Protein AF-A0A176RZE7-F1 (afdb_monomer_lite)

Sequence (185 aa):
MQLKTLFLSLSLALLGTPSFATSCLDDQVNQAIQSKDLDKLESLLATMADCPKDFLDQIAQTLAAQADSLTQQGELAQAKKWLQYTPTKIWATLVAKGNIAAHQKKWQRANKFYNKALDLIADSQATPQAPSQAKIQEIFQLASEAQILAGHLVASISRSGEARGVMRDNIRGFEPKKRLLPVQF

Structure (mmCIF, N/CA/C/O backbone):
data_AF-A0A176RZE7-F1
#
_entry.id   AF-A0A176RZE7-F1
#
loop_
_atom_site.group_PDB
_atom_site.id
_atom_site.type_symbol
_atom_site.label_atom_id
_atom_site.label_alt_id
_atom_site.label_comp_id
_atom_site.label_asym_id
_atom_site.label_entity_id
_atom_site.label_seq_id
_atom_site.pdbx_PDB_ins_code
_atom_site.Cartn_x
_atom_site.Cartn_y
_atom_site.Cartn_z
_atom_site.occupancy
_atom_site.B_iso_or_equiv
_atom_site.auth_seq_id
_atom_site.auth_comp_id
_atom_site.auth_asym_id
_atom_site.auth_atom_id
_atom_site.pdbx_PDB_model_num
ATOM 1 N N . MET A 1 1 ? 73.274 -19.107 19.598 1.00 44.16 1 MET A N 1
ATOM 2 C CA . MET A 1 1 ? 72.239 -19.458 18.601 1.00 44.16 1 MET A CA 1
ATOM 3 C C . MET A 1 1 ? 71.276 -18.290 18.505 1.00 44.16 1 MET A C 1
ATOM 5 O O . MET A 1 1 ? 70.662 -17.945 19.503 1.00 44.16 1 MET A O 1
ATOM 9 N N . GLN A 1 2 ? 71.271 -17.606 17.362 1.00 44.31 2 GLN A N 1
ATOM 10 C CA . GLN A 1 2 ? 70.401 -16.465 17.086 1.00 44.31 2 GLN A CA 1
ATOM 11 C C . GLN A 1 2 ? 69.026 -16.939 16.617 1.00 44.31 2 GLN A C 1
ATOM 13 O O . GLN A 1 2 ? 68.965 -17.921 15.887 1.00 44.31 2 GLN A O 1
ATOM 18 N N . LEU A 1 3 ? 67.971 -16.182 16.924 1.00 43.75 3 LEU A N 1
ATOM 19 C CA . LEU A 1 3 ? 66.839 -16.018 16.011 1.00 43.75 3 LEU A CA 1
ATOM 20 C C . LEU A 1 3 ? 66.204 -14.636 16.255 1.00 43.75 3 LEU A C 1
ATOM 22 O O . LEU A 1 3 ? 65.531 -14.406 17.256 1.00 43.75 3 LEU A O 1
ATOM 26 N N . LYS A 1 4 ? 66.503 -13.693 15.356 1.00 47.19 4 LYS A N 1
ATOM 27 C CA . LYS A 1 4 ? 65.840 -12.389 15.226 1.00 47.19 4 LYS A CA 1
ATOM 28 C C . LYS A 1 4 ? 64.615 -12.587 14.337 1.00 47.19 4 LYS A C 1
ATOM 30 O O . LYS A 1 4 ? 64.777 -12.888 13.157 1.00 47.19 4 LYS A O 1
ATOM 35 N N . THR A 1 5 ? 63.418 -12.394 14.874 1.00 60.00 5 THR A N 1
ATOM 36 C CA . THR A 1 5 ? 62.174 -12.422 14.093 1.00 60.00 5 THR A CA 1
ATOM 37 C C . THR A 1 5 ? 61.815 -10.995 13.684 1.00 60.00 5 THR A C 1
ATOM 39 O O . THR A 1 5 ? 61.484 -10.161 14.523 1.00 60.00 5 THR A O 1
ATOM 42 N N . LEU A 1 6 ? 61.948 -10.705 12.388 1.00 50.59 6 LEU A N 1
ATOM 43 C CA . LEU A 1 6 ? 61.536 -9.458 11.744 1.00 50.59 6 LEU A CA 1
ATOM 44 C C . LEU A 1 6 ? 60.002 -9.451 11.607 1.00 50.59 6 LEU A C 1
ATOM 46 O O . LEU A 1 6 ? 59.452 -10.324 10.940 1.00 50.59 6 LEU A O 1
ATOM 50 N N . PHE A 1 7 ? 59.316 -8.468 12.192 1.00 49.44 7 PHE A N 1
ATOM 51 C CA . PHE A 1 7 ? 57.915 -8.175 11.874 1.00 49.44 7 PHE A CA 1
ATOM 52 C C . PHE A 1 7 ? 57.873 -7.118 10.766 1.00 49.44 7 PHE A C 1
ATOM 54 O O . PHE A 1 7 ? 58.221 -5.960 10.983 1.00 49.44 7 PHE A O 1
ATOM 61 N N . LEU A 1 8 ? 57.475 -7.542 9.565 1.00 45.81 8 LEU A N 1
ATOM 62 C CA . LEU A 1 8 ? 57.228 -6.687 8.408 1.00 45.81 8 LEU A CA 1
ATOM 63 C C . LEU A 1 8 ? 55.731 -6.333 8.408 1.00 45.81 8 LEU A C 1
ATOM 65 O O . LEU A 1 8 ? 54.897 -7.147 8.018 1.00 45.81 8 LEU A O 1
ATOM 69 N N . SER A 1 9 ? 55.363 -5.152 8.906 1.00 48.97 9 SER A N 1
ATOM 70 C CA . SER A 1 9 ? 53.983 -4.661 8.837 1.00 48.97 9 SER A CA 1
ATOM 71 C C . SER A 1 9 ? 53.717 -4.071 7.451 1.00 48.97 9 SER A C 1
ATOM 73 O O . SER A 1 9 ? 54.225 -3.004 7.107 1.00 48.97 9 SER A O 1
ATOM 75 N N . LEU A 1 10 ? 52.944 -4.809 6.657 1.00 51.44 10 LEU A N 1
ATOM 76 C CA . LEU A 1 10 ? 52.493 -4.475 5.312 1.00 51.44 10 LEU A CA 1
ATOM 77 C C . LEU A 1 10 ? 51.431 -3.362 5.372 1.00 51.44 10 LEU A C 1
ATOM 79 O O . LEU A 1 10 ? 50.333 -3.568 5.885 1.00 51.44 10 LEU A O 1
ATOM 83 N N . SER A 1 11 ? 51.763 -2.182 4.849 1.00 44.91 11 SER A N 1
ATOM 84 C CA . SER A 1 11 ? 50.841 -1.055 4.696 1.00 44.91 11 SER A CA 1
ATOM 85 C C . SER A 1 11 ? 49.757 -1.391 3.668 1.00 44.91 11 SER A C 1
ATOM 87 O O . SER A 1 11 ? 50.022 -1.427 2.466 1.00 44.91 11 SER A O 1
ATOM 89 N N . LEU A 1 12 ? 48.534 -1.643 4.135 1.00 54.53 12 LEU A N 1
ATOM 90 C CA . LEU A 1 12 ? 47.370 -1.867 3.283 1.00 54.53 12 LEU A CA 1
ATOM 91 C C . LEU A 1 12 ? 46.836 -0.510 2.799 1.00 54.53 12 LEU A C 1
ATOM 93 O O . LEU A 1 12 ? 46.249 0.254 3.565 1.00 54.53 12 LEU A O 1
ATOM 97 N N . ALA A 1 13 ? 47.078 -0.194 1.528 1.00 48.31 13 ALA A N 1
ATOM 98 C CA . ALA A 1 13 ? 46.509 0.970 0.865 1.00 48.31 13 ALA A CA 1
ATOM 99 C C . ALA A 1 13 ? 44.986 0.793 0.730 1.00 48.31 13 ALA A C 1
ATOM 101 O O . ALA A 1 13 ? 44.513 -0.032 -0.051 1.00 48.31 13 ALA A O 1
ATOM 102 N N . LEU A 1 14 ? 44.221 1.571 1.500 1.00 49.19 14 LEU A N 1
ATOM 103 C CA . LEU A 1 14 ? 42.785 1.742 1.298 1.00 49.19 14 LEU A CA 1
ATOM 104 C C . LEU A 1 14 ? 42.556 2.482 -0.026 1.00 49.19 14 LEU A C 1
ATOM 106 O O . LEU A 1 14 ? 42.702 3.700 -0.112 1.00 49.19 14 LEU A O 1
ATOM 110 N N . LEU A 1 15 ? 42.184 1.732 -1.061 1.00 49.06 15 LEU A N 1
ATOM 111 C CA . LEU A 1 15 ? 41.537 2.274 -2.249 1.00 49.06 15 LEU A CA 1
ATOM 112 C C . LEU A 1 15 ? 40.142 2.757 -1.835 1.00 49.06 15 LEU A C 1
ATOM 114 O O . LEU A 1 15 ? 39.214 1.963 -1.690 1.00 49.06 15 LEU A O 1
ATOM 118 N N . GLY A 1 16 ? 40.012 4.063 -1.603 1.00 44.47 16 GLY A N 1
ATOM 119 C CA . GLY A 1 16 ? 38.721 4.718 -1.445 1.00 44.47 16 GLY A CA 1
ATOM 120 C C . GLY A 1 16 ? 37.935 4.613 -2.748 1.00 44.47 16 GLY A C 1
ATOM 121 O O . GLY A 1 16 ? 38.278 5.252 -3.741 1.00 44.47 16 GLY A O 1
ATOM 122 N N . THR A 1 17 ? 36.887 3.795 -2.757 1.00 54.28 17 THR A N 1
ATOM 123 C CA . THR A 1 17 ? 35.881 3.819 -3.818 1.00 54.28 17 THR A CA 1
ATOM 124 C C . THR A 1 17 ? 35.102 5.132 -3.717 1.00 54.28 17 THR A C 1
ATOM 126 O O . THR A 1 17 ? 34.615 5.451 -2.629 1.00 54.28 17 THR A O 1
ATOM 129 N N . PRO A 1 18 ? 34.956 5.906 -4.802 1.00 42.03 18 PRO A N 1
ATOM 130 C CA . PRO A 1 18 ? 34.159 7.121 -4.770 1.00 42.03 18 PRO A CA 1
ATOM 131 C C . PRO A 1 18 ? 32.675 6.754 -4.636 1.00 42.03 18 PRO A C 1
ATOM 133 O O . PRO A 1 18 ? 32.062 6.226 -5.564 1.00 42.03 18 PRO A O 1
ATOM 136 N N . SER A 1 19 ? 32.095 7.024 -3.465 1.00 46.00 19 SER A N 1
ATOM 137 C CA . SER A 1 19 ? 30.649 6.976 -3.243 1.00 46.00 19 SER A CA 1
ATOM 138 C C . SER A 1 19 ? 29.980 8.128 -3.993 1.00 46.00 19 SER A C 1
ATOM 140 O O . SER A 1 19 ? 29.844 9.231 -3.470 1.00 46.00 19 SER A O 1
ATOM 142 N N . PHE A 1 20 ? 29.559 7.884 -5.231 1.00 44.94 20 PHE A N 1
ATOM 143 C CA . PHE A 1 20 ? 28.666 8.785 -5.957 1.00 44.94 20 PHE A CA 1
ATOM 144 C C . PHE A 1 20 ? 27.213 8.503 -5.555 1.00 44.94 20 PHE A C 1
ATOM 146 O O . PHE A 1 20 ? 26.515 7.757 -6.233 1.00 44.94 20 PHE A O 1
ATOM 153 N N . ALA A 1 21 ? 26.762 9.081 -4.440 1.00 46.53 21 ALA A N 1
ATOM 154 C CA . ALA A 1 21 ? 25.339 9.196 -4.103 1.00 46.53 21 ALA A CA 1
ATOM 155 C C . ALA A 1 21 ? 25.128 10.289 -3.039 1.00 46.53 21 ALA A C 1
ATOM 157 O O . ALA A 1 21 ? 24.795 9.999 -1.897 1.00 46.53 21 ALA A O 1
ATOM 158 N N . THR A 1 22 ? 25.368 11.558 -3.378 1.00 52.34 22 THR A N 1
ATOM 159 C CA . THR A 1 22 ? 25.214 12.686 -2.431 1.00 52.34 22 THR A CA 1
ATOM 160 C C . THR A 1 22 ? 24.262 13.790 -2.903 1.00 52.34 22 THR A C 1
ATOM 162 O O . THR A 1 22 ? 24.269 14.874 -2.331 1.00 52.34 22 THR A O 1
ATOM 165 N N . SER A 1 23 ? 23.395 13.550 -3.895 1.00 65.69 23 SER A N 1
ATOM 166 C CA . SER A 1 23 ? 22.476 14.591 -4.401 1.00 65.69 23 SER A CA 1
ATOM 167 C C . SER A 1 23 ? 20.999 14.435 -4.018 1.00 65.69 23 SER A C 1
ATOM 169 O O . SER A 1 23 ? 20.249 15.386 -4.199 1.00 65.69 23 SER A O 1
ATOM 171 N N . CYS A 1 24 ? 20.560 13.301 -3.461 1.00 77.88 24 CYS A N 1
ATOM 172 C CA . CYS A 1 24 ? 19.130 13.049 -3.208 1.00 77.88 24 CYS A CA 1
ATOM 173 C C . CYS A 1 24 ? 18.665 13.252 -1.761 1.00 77.88 24 CYS A C 1
ATOM 175 O O . CYS A 1 24 ? 17.588 12.791 -1.395 1.00 77.88 24 CYS A O 1
ATOM 177 N N . LEU A 1 25 ? 19.452 13.978 -0.957 1.00 83.88 25 LEU A N 1
ATOM 178 C CA . LEU A 1 25 ? 19.068 14.448 0.382 1.00 83.88 25 LEU A CA 1
ATOM 179 C C . LEU A 1 25 ? 18.536 13.339 1.314 1.00 83.88 25 LEU A C 1
ATOM 181 O O . LEU A 1 25 ? 17.704 13.620 2.174 1.00 83.88 25 LEU A O 1
ATOM 185 N N . ASP A 1 26 ? 19.015 12.100 1.155 1.00 83.25 26 ASP A N 1
ATOM 186 C CA . ASP A 1 26 ? 18.475 10.911 1.834 1.00 83.25 26 ASP A CA 1
ATOM 187 C C . ASP A 1 26 ? 18.397 11.090 3.353 1.00 83.25 26 ASP A C 1
ATOM 189 O O . ASP A 1 26 ? 17.329 10.951 3.949 1.00 83.25 26 ASP A O 1
ATOM 193 N N . ASP A 1 27 ? 19.479 11.568 3.969 1.00 87.44 27 ASP A N 1
ATOM 194 C CA . ASP A 1 27 ? 19.512 11.866 5.403 1.00 87.44 27 ASP A CA 1
ATOM 195 C C . ASP A 1 27 ? 18.445 12.887 5.826 1.00 87.44 27 ASP A C 1
ATOM 197 O O . ASP A 1 27 ? 17.818 12.737 6.874 1.00 87.44 27 ASP A O 1
ATOM 201 N N . GLN A 1 28 ? 18.194 13.920 5.015 1.00 90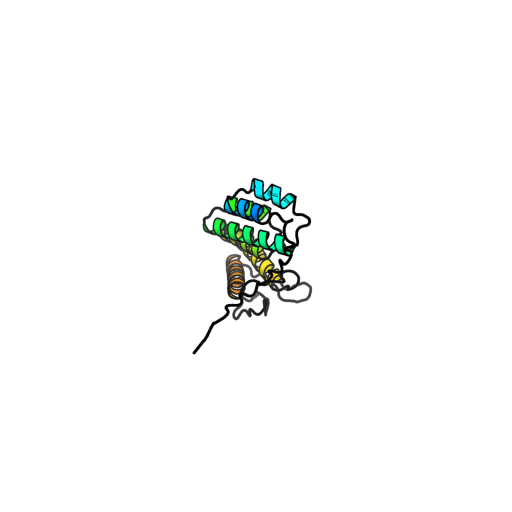.88 28 GLN A N 1
ATOM 202 C CA . GLN A 1 28 ? 17.218 14.964 5.344 1.00 90.88 28 GLN A CA 1
ATOM 203 C C . GLN A 1 28 ? 15.782 14.467 5.188 1.00 90.88 28 GLN A C 1
ATOM 205 O O . GLN A 1 28 ? 14.927 14.810 6.008 1.00 90.88 28 GLN A O 1
ATOM 210 N N . VAL A 1 29 ? 15.523 13.655 4.160 1.00 90.62 29 VAL A N 1
ATOM 211 C CA . VAL A 1 29 ? 14.225 13.010 3.944 1.00 90.62 29 VAL A CA 1
ATOM 212 C C . VAL A 1 29 ? 13.939 12.039 5.083 1.00 90.62 29 VAL A C 1
ATOM 214 O O . VAL A 1 29 ? 12.885 12.129 5.713 1.00 90.62 29 VAL A O 1
ATOM 217 N N . ASN A 1 30 ? 14.895 11.170 5.415 1.00 89.25 30 ASN A N 1
ATOM 218 C CA . ASN A 1 30 ? 14.762 10.221 6.516 1.00 89.25 30 ASN A CA 1
ATOM 219 C C . ASN A 1 30 ? 14.577 10.934 7.855 1.00 89.25 30 ASN A C 1
ATOM 221 O O . ASN A 1 30 ? 13.714 10.540 8.640 1.00 89.25 30 ASN A O 1
ATOM 225 N N . GLN A 1 31 ? 15.309 12.023 8.098 1.00 93.44 31 GLN A N 1
ATOM 226 C CA . GLN A 1 31 ? 15.120 12.845 9.288 1.00 93.44 31 GLN A CA 1
ATOM 227 C C . GLN A 1 31 ? 13.708 13.442 9.344 1.00 93.44 31 GLN A C 1
ATOM 229 O O . GLN A 1 31 ? 13.065 13.345 10.386 1.00 93.44 31 GLN A O 1
ATOM 234 N N . ALA A 1 32 ? 13.209 14.023 8.247 1.00 92.62 32 ALA A N 1
ATOM 235 C CA . ALA A 1 32 ? 11.866 14.605 8.193 1.00 92.62 32 ALA A CA 1
ATOM 236 C C . ALA A 1 32 ? 10.771 13.548 8.424 1.00 92.62 32 ALA A C 1
ATOM 238 O O . ALA A 1 32 ? 9.804 13.795 9.145 1.00 92.62 32 ALA A O 1
ATOM 239 N N . ILE A 1 33 ? 10.951 12.342 7.875 1.00 90.69 33 ILE A N 1
ATOM 240 C CA . ILE A 1 33 ? 10.067 11.196 8.123 1.00 90.69 33 ILE A CA 1
ATOM 241 C C . ILE A 1 33 ? 10.087 10.816 9.610 1.00 90.69 33 ILE A C 1
ATOM 243 O O . ILE A 1 33 ? 9.031 10.710 10.233 1.00 90.69 33 ILE A O 1
ATOM 247 N N . GLN A 1 34 ? 11.271 10.648 10.204 1.00 90.94 34 GLN A N 1
ATOM 248 C CA . GLN A 1 34 ? 11.417 10.257 11.610 1.00 90.94 34 GLN A CA 1
ATOM 249 C C . GLN A 1 34 ? 10.849 11.307 12.572 1.00 90.94 34 GLN A C 1
ATOM 251 O O . GLN 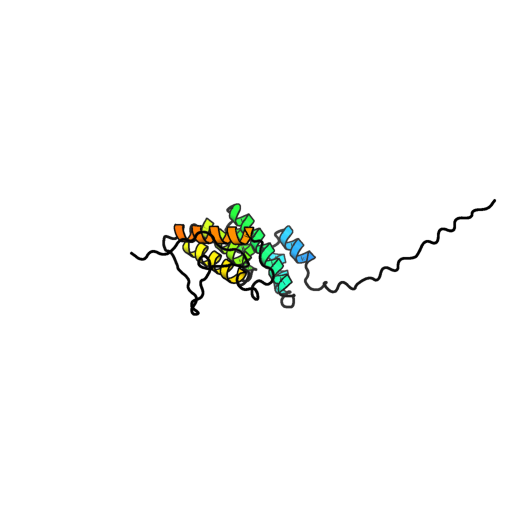A 1 34 ? 10.191 10.952 13.550 1.00 90.94 34 GLN A O 1
ATOM 256 N N . SER A 1 35 ? 11.050 12.595 12.283 1.00 93.81 35 SER A N 1
ATOM 257 C CA . SER A 1 35 ? 10.505 13.697 13.080 1.00 93.81 35 SER A CA 1
ATOM 258 C C . SER A 1 35 ? 9.029 13.986 12.794 1.00 93.81 35 SER A C 1
ATOM 260 O O . SER A 1 35 ? 8.460 14.875 13.424 1.00 93.81 35 SER A O 1
ATOM 262 N N . LYS A 1 36 ? 8.401 13.254 11.859 1.00 91.88 36 LYS A N 1
ATOM 263 C CA . LYS A 1 36 ? 7.036 13.492 11.358 1.00 91.88 36 LYS A CA 1
ATOM 264 C C . LYS A 1 36 ? 6.822 14.924 10.837 1.00 91.88 36 LYS A C 1
ATOM 266 O O . LYS A 1 36 ? 5.698 15.427 10.845 1.00 91.88 36 LYS A O 1
ATOM 271 N N . ASP A 1 37 ? 7.889 15.570 10.374 1.00 93.56 37 ASP A N 1
ATOM 272 C CA . ASP A 1 37 ? 7.865 16.927 9.831 1.00 93.56 37 ASP A CA 1
ATOM 273 C C . ASP A 1 37 ? 7.437 16.881 8.359 1.00 93.56 37 ASP A C 1
ATOM 275 O O . ASP A 1 37 ? 8.249 16.853 7.431 1.00 93.56 37 ASP A O 1
ATOM 279 N N . LEU A 1 38 ? 6.122 16.787 8.159 1.00 89.88 38 LEU A N 1
ATOM 280 C CA . LEU A 1 38 ? 5.523 16.635 6.834 1.00 89.88 38 LEU A CA 1
ATOM 281 C C . LEU A 1 38 ? 5.689 17.874 5.953 1.00 89.88 38 LEU A C 1
ATOM 283 O O . LEU A 1 38 ? 5.732 17.735 4.735 1.00 89.88 38 LEU A O 1
ATOM 287 N N . ASP A 1 39 ? 5.814 19.055 6.551 1.00 91.62 39 ASP A N 1
ATOM 288 C CA . ASP A 1 39 ? 5.940 20.305 5.804 1.00 91.62 39 ASP A CA 1
ATOM 289 C C . ASP A 1 39 ? 7.380 20.447 5.266 1.00 91.62 39 ASP A C 1
ATOM 291 O O . ASP A 1 39 ? 7.599 20.812 4.103 1.00 91.62 39 ASP A O 1
ATOM 295 N N . LYS A 1 40 ? 8.382 20.037 6.063 1.00 92.62 40 LYS A N 1
ATOM 296 C CA . LYS A 1 40 ? 9.760 19.867 5.583 1.00 92.62 40 LYS A CA 1
ATOM 297 C C . LYS A 1 40 ? 9.856 18.764 4.533 1.00 92.62 40 LYS A C 1
ATOM 299 O O . LYS A 1 40 ? 10.520 18.958 3.518 1.00 92.62 40 LYS A O 1
ATOM 304 N N . LEU A 1 41 ? 9.192 17.626 4.747 1.00 91.12 41 LEU A N 1
ATOM 305 C CA . LEU A 1 41 ? 9.178 16.525 3.782 1.00 91.12 41 LEU A CA 1
ATOM 306 C C . LEU A 1 41 ? 8.606 16.964 2.427 1.00 91.12 41 LEU A C 1
ATOM 308 O O . LEU A 1 41 ? 9.203 16.665 1.397 1.00 91.12 41 LEU A O 1
ATOM 312 N N . GLU A 1 42 ? 7.490 17.691 2.414 1.00 90.00 42 GLU A N 1
ATOM 313 C CA . GLU A 1 42 ? 6.892 18.236 1.190 1.00 90.00 42 GLU A CA 1
ATOM 314 C C . GLU A 1 42 ? 7.870 19.142 0.435 1.00 90.00 42 GLU A C 1
ATOM 316 O O . GLU A 1 42 ? 8.083 18.969 -0.767 1.00 90.00 42 GLU A O 1
ATOM 321 N N . SER A 1 43 ? 8.518 20.054 1.163 1.00 91.06 43 SER A N 1
ATOM 322 C CA . SER A 1 43 ? 9.516 20.968 0.602 1.00 91.06 43 SER A CA 1
ATOM 323 C C . SER A 1 43 ? 10.705 20.215 0.002 1.00 91.06 43 SER A C 1
ATOM 325 O O . SER A 1 43 ? 11.168 20.561 -1.083 1.00 91.06 43 SER A O 1
ATOM 327 N N . LEU A 1 44 ? 11.176 19.159 0.674 1.00 91.19 44 LEU A N 1
ATOM 328 C CA . LEU A 1 44 ? 12.260 18.314 0.175 1.00 91.19 44 LEU A CA 1
ATOM 329 C C . LEU A 1 44 ? 11.837 17.584 -1.103 1.00 91.19 44 LEU A C 1
ATOM 331 O O . LEU A 1 44 ? 12.495 17.732 -2.130 1.00 91.19 44 LEU A O 1
ATOM 335 N N . LEU A 1 45 ? 10.704 16.875 -1.081 1.00 88.62 45 LEU A N 1
ATOM 336 C CA . LEU A 1 45 ? 10.217 16.094 -2.224 1.00 88.62 45 LEU A CA 1
ATOM 337 C C . LEU A 1 45 ? 10.002 16.945 -3.483 1.00 88.62 45 LEU A C 1
ATOM 339 O O . LEU A 1 45 ? 10.257 16.467 -4.588 1.00 88.62 45 LEU A O 1
ATOM 343 N N . ALA A 1 46 ? 9.598 18.209 -3.337 1.00 88.06 46 ALA A N 1
ATOM 344 C CA . ALA A 1 46 ? 9.439 19.134 -4.459 1.00 88.06 46 ALA A CA 1
ATOM 345 C C . ALA A 1 46 ? 10.755 19.443 -5.202 1.00 88.06 46 ALA A C 1
ATOM 347 O O . ALA A 1 46 ? 10.727 19.775 -6.385 1.00 88.06 46 ALA A O 1
ATOM 348 N N . THR A 1 47 ? 11.905 19.312 -4.536 1.00 88.44 47 THR A N 1
ATOM 349 C CA . THR A 1 47 ? 13.232 19.570 -5.130 1.00 88.44 47 THR A CA 1
ATOM 350 C C . THR A 1 47 ? 13.869 18.328 -5.760 1.00 88.44 47 THR A C 1
ATOM 352 O O . THR A 1 47 ? 14.916 18.419 -6.392 1.00 88.44 47 THR A O 1
ATOM 355 N N . MET A 1 48 ? 13.229 17.163 -5.630 1.00 85.75 48 MET A N 1
ATOM 356 C CA . MET A 1 48 ? 13.808 15.855 -5.956 1.00 85.75 48 MET A CA 1
ATOM 357 C C . MET A 1 48 ? 13.366 15.308 -7.321 1.00 85.75 48 MET A C 1
ATOM 359 O O . MET A 1 48 ? 13.346 14.094 -7.527 1.00 85.75 48 MET A O 1
ATOM 363 N N . ALA A 1 49 ? 13.006 16.184 -8.264 1.00 81.31 49 ALA A N 1
ATOM 364 C CA . ALA A 1 49 ? 12.514 15.782 -9.586 1.00 81.31 49 ALA A CA 1
ATOM 365 C C . ALA A 1 49 ? 13.520 14.918 -10.373 1.00 81.31 49 ALA A C 1
ATOM 367 O O . ALA A 1 49 ? 13.107 14.003 -11.083 1.00 81.31 49 ALA A O 1
ATOM 368 N N . ASP A 1 50 ? 14.820 15.169 -10.192 1.00 85.62 50 ASP A N 1
ATOM 369 C CA . ASP A 1 50 ? 15.905 14.468 -10.891 1.00 85.62 50 ASP A CA 1
ATOM 370 C C . ASP A 1 50 ? 16.459 13.265 -10.109 1.00 85.62 50 ASP A C 1
ATOM 372 O O . ASP A 1 50 ? 17.437 12.636 -10.523 1.00 85.62 50 ASP A O 1
ATOM 376 N N . CYS A 1 51 ? 15.858 12.926 -8.964 1.00 87.69 51 CYS A N 1
ATOM 377 C CA . CYS A 1 51 ? 16.306 11.779 -8.190 1.00 87.69 51 CYS A CA 1
ATOM 378 C C . CYS A 1 51 ? 15.989 10.457 -8.896 1.00 87.69 51 CYS A C 1
ATOM 380 O O . CYS A 1 51 ? 14.939 10.326 -9.534 1.00 87.69 51 CYS A O 1
ATOM 382 N N . PRO A 1 52 ? 16.862 9.438 -8.757 1.00 89.88 52 PRO A N 1
ATOM 383 C CA . PRO A 1 52 ? 16.613 8.126 -9.330 1.00 89.88 52 PRO A CA 1
ATOM 384 C C . PRO A 1 52 ? 15.243 7.594 -8.917 1.00 89.88 52 PRO A C 1
ATOM 386 O O . PRO A 1 52 ? 14.864 7.647 -7.745 1.00 89.88 52 PRO A O 1
ATOM 389 N N . LYS A 1 53 ? 14.506 7.036 -9.879 1.00 86.56 53 LYS A N 1
ATOM 390 C CA . LYS A 1 53 ? 13.153 6.522 -9.645 1.00 86.56 53 LYS A CA 1
ATOM 391 C C . LYS A 1 53 ? 13.108 5.520 -8.485 1.00 86.56 53 LYS A C 1
ATOM 393 O O . LYS A 1 53 ? 12.214 5.608 -7.653 1.00 86.56 53 LYS A O 1
ATOM 398 N N . ASP A 1 54 ? 14.079 4.613 -8.403 1.00 87.38 54 ASP A N 1
ATOM 399 C CA . ASP A 1 54 ? 14.127 3.591 -7.349 1.00 87.38 54 ASP A CA 1
ATOM 400 C C . ASP A 1 54 ? 14.235 4.203 -5.946 1.00 87.38 54 ASP A C 1
ATOM 402 O O . ASP A 1 54 ? 13.662 3.679 -4.994 1.00 87.38 54 ASP A O 1
ATOM 406 N N . PHE A 1 55 ? 14.903 5.352 -5.824 1.00 88.62 55 PHE A N 1
ATOM 407 C CA . PHE A 1 55 ? 14.982 6.093 -4.571 1.00 88.62 55 PHE A CA 1
ATOM 408 C C . PHE A 1 55 ? 13.630 6.722 -4.195 1.00 88.62 55 PHE A C 1
ATOM 410 O O . PHE A 1 55 ? 13.154 6.572 -3.070 1.00 88.62 55 PHE A O 1
ATOM 417 N N . LEU A 1 56 ? 12.948 7.353 -5.157 1.00 88.88 56 LEU A N 1
ATOM 418 C CA . LEU A 1 56 ? 11.600 7.899 -4.950 1.00 88.88 56 LEU A CA 1
ATOM 419 C C . LEU A 1 56 ? 10.576 6.801 -4.615 1.00 88.88 56 LEU A C 1
ATOM 421 O O . LEU A 1 56 ? 9.691 7.000 -3.779 1.00 88.88 56 LEU A O 1
ATOM 425 N N . ASP A 1 57 ? 10.710 5.626 -5.230 1.00 89.62 57 ASP A N 1
ATOM 426 C CA . ASP A 1 57 ? 9.894 4.451 -4.931 1.00 89.62 57 ASP A CA 1
ATOM 427 C C . ASP A 1 57 ? 10.123 3.958 -3.491 1.00 89.62 57 ASP A C 1
ATOM 429 O O . ASP A 1 57 ? 9.153 3.610 -2.812 1.00 89.62 57 ASP A O 1
ATOM 433 N N . GLN A 1 58 ? 11.371 3.944 -3.004 1.00 89.88 58 GLN A N 1
ATOM 434 C CA . GLN A 1 58 ? 11.696 3.585 -1.617 1.00 89.88 58 GLN A CA 1
ATOM 435 C C . GLN A 1 58 ? 11.067 4.562 -0.624 1.00 89.88 58 GLN A C 1
ATOM 437 O O . GLN A 1 58 ? 10.401 4.128 0.317 1.00 89.88 58 GLN A O 1
ATOM 442 N N . ILE A 1 59 ? 11.178 5.870 -0.872 1.00 91.81 59 ILE A N 1
ATOM 443 C CA . ILE A 1 59 ? 10.512 6.877 -0.039 1.00 91.81 59 ILE A CA 1
ATOM 444 C C . ILE A 1 59 ? 9.001 6.634 -0.029 1.00 91.81 59 ILE A C 1
ATOM 446 O O . ILE A 1 59 ? 8.394 6.563 1.038 1.00 91.81 59 ILE A O 1
ATOM 450 N N . ALA A 1 60 ? 8.382 6.427 -1.193 1.00 92.69 60 ALA A N 1
ATOM 451 C CA . ALA A 1 60 ? 6.947 6.167 -1.275 1.00 92.69 60 ALA A CA 1
ATOM 452 C C . ALA A 1 60 ? 6.518 4.915 -0.488 1.00 92.69 60 ALA A C 1
ATOM 454 O O . ALA A 1 60 ? 5.443 4.915 0.118 1.00 92.69 60 ALA A O 1
ATOM 455 N N . GLN A 1 61 ? 7.346 3.865 -0.464 1.00 93.06 61 GLN A N 1
ATOM 456 C CA . GLN A 1 61 ? 7.112 2.676 0.359 1.00 93.06 61 GLN A CA 1
ATOM 457 C C . GLN A 1 61 ? 7.215 2.986 1.859 1.00 93.06 61 GLN A C 1
ATOM 459 O O . GLN A 1 61 ? 6.334 2.574 2.614 1.00 93.06 61 GLN A O 1
ATOM 464 N N . THR A 1 62 ? 8.210 3.768 2.286 1.00 93.62 62 THR A N 1
ATOM 465 C CA . THR A 1 62 ? 8.355 4.218 3.682 1.00 93.62 62 THR A CA 1
ATOM 466 C C . THR A 1 62 ? 7.156 5.053 4.134 1.00 93.62 62 THR A C 1
ATOM 468 O O . THR A 1 62 ? 6.565 4.783 5.182 1.00 93.62 62 THR A O 1
ATOM 471 N N . LEU A 1 63 ? 6.717 6.018 3.318 1.00 95.38 63 LEU A N 1
ATOM 472 C CA . LEU A 1 63 ? 5.529 6.827 3.609 1.00 95.38 63 LEU A CA 1
ATOM 473 C C . LEU A 1 63 ? 4.256 5.970 3.671 1.00 95.38 63 LEU A C 1
ATOM 475 O O . LEU A 1 63 ? 3.388 6.206 4.512 1.00 95.38 63 LEU A O 1
ATOM 479 N N . ALA A 1 64 ? 4.143 4.953 2.810 1.00 96.38 64 ALA A N 1
ATOM 480 C CA . ALA A 1 64 ? 3.025 4.016 2.842 1.00 96.38 64 ALA A CA 1
ATOM 481 C C . ALA A 1 64 ? 3.016 3.155 4.114 1.00 96.38 64 ALA A C 1
ATOM 483 O O . ALA A 1 64 ? 1.948 2.963 4.693 1.00 96.38 64 ALA A O 1
ATOM 484 N N . ALA A 1 65 ? 4.178 2.688 4.580 1.00 94.69 65 ALA A N 1
ATOM 485 C CA . ALA A 1 65 ? 4.299 1.951 5.837 1.00 94.69 65 ALA A CA 1
ATOM 486 C C . ALA A 1 65 ? 3.904 2.818 7.045 1.00 94.69 65 ALA A C 1
ATOM 488 O O . ALA A 1 65 ? 3.159 2.371 7.919 1.00 94.69 65 ALA A O 1
ATOM 489 N N . GLN A 1 66 ? 4.322 4.087 7.062 1.00 95.94 66 GLN A N 1
ATOM 490 C CA . GLN A 1 66 ? 3.917 5.029 8.105 1.00 95.94 66 GLN A CA 1
ATOM 491 C C . GLN A 1 66 ? 2.403 5.280 8.089 1.00 95.94 66 GLN A C 1
ATOM 493 O O . GLN A 1 66 ? 1.756 5.276 9.139 1.00 95.94 66 GLN A O 1
ATOM 498 N N . ALA A 1 67 ? 1.818 5.459 6.902 1.00 97.06 67 ALA A N 1
ATOM 499 C CA . ALA A 1 67 ? 0.376 5.617 6.752 1.00 97.06 67 ALA A CA 1
ATOM 500 C C . ALA A 1 67 ? -0.401 4.372 7.201 1.00 97.06 67 ALA A C 1
ATOM 502 O O . ALA A 1 67 ? -1.492 4.498 7.761 1.00 97.06 67 ALA A O 1
ATOM 503 N N . ASP A 1 68 ? 0.146 3.179 6.976 1.00 96.12 68 ASP A N 1
ATOM 504 C CA . ASP A 1 68 ? -0.462 1.932 7.430 1.00 96.12 68 ASP A CA 1
ATOM 505 C C . ASP A 1 68 ? -0.464 1.829 8.961 1.00 96.12 68 ASP A C 1
ATOM 507 O O . ASP A 1 68 ? -1.510 1.593 9.564 1.00 96.12 68 ASP A O 1
ATOM 511 N N . SER A 1 69 ? 0.664 2.144 9.605 1.00 96.75 69 SER A N 1
ATOM 512 C CA . SER A 1 69 ? 0.762 2.220 11.069 1.00 96.75 69 SER A CA 1
ATOM 513 C C . SER A 1 69 ? -0.255 3.203 11.668 1.00 96.75 69 SER A C 1
ATOM 515 O O . SER A 1 69 ? -0.981 2.865 12.603 1.00 96.75 69 SER A O 1
ATOM 517 N N . LEU A 1 70 ? -0.393 4.395 11.076 1.00 97.19 70 LEU A N 1
ATOM 518 C CA . LEU A 1 70 ? -1.403 5.383 11.479 1.00 97.19 70 LEU A CA 1
ATOM 519 C C . LEU A 1 70 ? -2.835 4.878 11.255 1.00 97.19 70 LEU A C 1
ATOM 521 O O . LEU A 1 70 ? -3.731 5.167 12.043 1.00 97.19 70 LEU A O 1
ATOM 525 N N . THR A 1 71 ? -3.063 4.106 10.192 1.00 98.12 71 THR A N 1
ATOM 526 C CA . THR A 1 71 ? -4.371 3.503 9.913 1.00 98.12 71 THR A CA 1
ATOM 527 C C . THR A 1 71 ? -4.753 2.494 10.987 1.00 98.12 71 THR A C 1
ATOM 529 O O . THR A 1 71 ? -5.888 2.523 11.455 1.00 98.12 71 THR A O 1
ATOM 532 N N . GLN A 1 72 ? -3.814 1.650 11.419 1.00 96.19 72 GLN A N 1
ATOM 533 C CA . GLN A 1 72 ? -4.026 0.681 12.501 1.00 96.19 72 GLN A CA 1
ATOM 534 C C . GLN A 1 72 ? -4.314 1.361 13.849 1.00 96.19 72 GLN A C 1
ATOM 536 O O . GLN A 1 72 ? -5.062 0.828 14.662 1.00 96.19 72 GLN A O 1
ATOM 541 N N . GLN A 1 73 ? -3.775 2.563 14.061 1.00 97.38 73 GLN A N 1
ATOM 542 C CA . GLN A 1 73 ? -4.038 3.398 15.239 1.00 97.38 73 GLN A CA 1
ATOM 543 C C . GLN A 1 73 ? -5.364 4.180 15.146 1.00 97.38 73 GLN A C 1
ATOM 545 O O . GLN A 1 73 ? -5.728 4.897 16.074 1.00 97.38 73 GLN A O 1
ATOM 550 N N . GLY A 1 74 ? -6.097 4.080 14.031 1.00 96.56 74 GLY A N 1
ATOM 551 C CA . GLY A 1 74 ? -7.328 4.839 13.792 1.00 96.56 74 GLY A CA 1
ATOM 552 C C . GLY A 1 74 ? -7.104 6.301 13.380 1.00 96.56 74 GLY A C 1
ATOM 553 O O . GLY A 1 74 ? -8.070 7.036 13.159 1.00 96.56 74 GLY A O 1
ATOM 554 N N . GLU A 1 75 ? -5.856 6.734 13.185 1.00 97.56 75 GLU A N 1
ATOM 555 C CA . GLU A 1 75 ? -5.476 8.102 12.812 1.00 97.56 75 GLU A CA 1
ATOM 556 C C . GLU A 1 75 ? -5.629 8.357 11.300 1.00 97.56 75 GLU A C 1
ATOM 558 O O . GLU A 1 75 ? -4.719 8.800 10.593 1.00 97.56 75 GLU A O 1
ATOM 563 N N . LEU A 1 76 ? -6.825 8.091 10.768 1.00 97.44 76 LEU A N 1
ATOM 564 C CA . LEU A 1 76 ? -7.086 8.061 9.324 1.00 97.44 76 LEU A CA 1
ATOM 565 C C . LEU A 1 76 ? -6.813 9.391 8.606 1.00 97.44 76 LEU A C 1
ATOM 567 O O . LEU A 1 76 ? -6.529 9.395 7.407 1.00 97.44 76 LEU A O 1
ATOM 571 N N . ALA A 1 77 ? -6.951 10.526 9.296 1.00 96.44 77 ALA A N 1
ATOM 572 C CA . ALA A 1 77 ? -6.649 11.839 8.726 1.00 96.44 77 ALA A CA 1
ATOM 573 C C . ALA A 1 77 ? -5.141 12.012 8.499 1.00 96.44 77 ALA A C 1
ATOM 575 O O . ALA A 1 77 ? -4.728 12.410 7.409 1.00 96.44 77 ALA A O 1
ATOM 576 N N . GLN A 1 78 ? -4.328 11.631 9.487 1.00 95.25 78 GLN A N 1
ATOM 577 C CA . GLN A 1 78 ? -2.874 11.680 9.377 1.00 95.25 78 GLN A CA 1
ATOM 578 C C . GLN A 1 78 ? -2.388 10.680 8.331 1.00 95.25 78 GLN A C 1
ATOM 580 O O . GLN A 1 78 ? -1.667 11.075 7.420 1.00 95.25 78 GLN A O 1
ATOM 585 N N . ALA A 1 79 ? -2.874 9.433 8.364 1.00 96.88 79 ALA A N 1
ATOM 586 C CA . ALA A 1 79 ? -2.549 8.423 7.355 1.00 96.88 79 ALA A CA 1
ATOM 587 C C . ALA A 1 79 ? -2.762 8.942 5.920 1.00 96.88 79 ALA A C 1
ATOM 589 O O . ALA A 1 79 ? -1.930 8.743 5.037 1.00 96.88 79 ALA A O 1
ATOM 590 N N . LYS A 1 80 ? -3.856 9.678 5.679 1.00 96.31 80 LYS A N 1
ATOM 591 C CA . LYS A 1 80 ? -4.108 10.306 4.376 1.00 96.31 80 LYS A CA 1
ATOM 592 C C . LYS A 1 80 ? -3.121 11.419 4.044 1.00 96.31 80 LYS A C 1
ATOM 594 O O . LYS A 1 80 ? -2.733 11.472 2.882 1.00 96.31 80 LYS A O 1
ATOM 599 N N . LYS A 1 81 ? -2.729 12.271 5.003 1.00 94.38 81 LYS A N 1
ATOM 600 C CA . LYS A 1 81 ? -1.726 13.333 4.782 1.00 94.38 81 LYS A CA 1
ATOM 601 C C . LYS A 1 81 ? -0.402 12.720 4.315 1.00 94.38 81 LYS A C 1
ATOM 603 O O . LYS A 1 81 ? 0.107 13.117 3.277 1.00 94.38 81 LYS A O 1
ATOM 608 N N . TRP A 1 82 ? 0.067 11.656 4.971 1.00 94.12 82 TRP A N 1
ATOM 609 C CA . TRP A 1 82 ? 1.271 10.918 4.554 1.00 94.12 82 TRP A CA 1
ATOM 610 C C . TRP A 1 82 ? 1.188 10.396 3.110 1.00 94.12 82 TRP A C 1
ATOM 612 O O . TRP A 1 82 ? 2.151 10.482 2.351 1.00 94.12 82 TRP A O 1
ATOM 622 N N . LEU A 1 83 ? 0.021 9.901 2.689 1.00 95.12 83 LEU A N 1
ATOM 623 C CA . LEU A 1 83 ? -0.165 9.367 1.337 1.00 95.12 83 LEU A CA 1
ATOM 624 C C . LEU A 1 83 ? -0.379 10.429 0.248 1.00 95.12 83 LEU A C 1
ATOM 626 O O . LEU A 1 83 ? -0.415 10.052 -0.929 1.00 95.12 83 LEU A O 1
ATOM 630 N N . GLN A 1 84 ? -0.532 11.715 0.583 1.00 91.56 84 GLN A N 1
ATOM 631 C CA . GLN A 1 84 ? -0.653 12.786 -0.420 1.00 91.56 84 GLN A CA 1
ATOM 632 C C . GLN A 1 84 ? 0.616 12.911 -1.266 1.00 91.56 84 GLN A C 1
ATOM 634 O O . GLN A 1 84 ? 0.526 13.164 -2.464 1.00 91.56 84 GLN A O 1
ATOM 639 N N . TYR A 1 85 ? 1.769 12.607 -0.675 1.00 86.12 85 TYR A N 1
ATOM 640 C CA . TYR A 1 85 ? 3.080 12.718 -1.309 1.00 86.12 85 TYR A CA 1
ATOM 641 C C . TYR A 1 85 ? 3.516 11.452 -2.061 1.00 86.12 85 TYR A C 1
ATOM 643 O O . TYR A 1 85 ? 4.654 11.345 -2.506 1.00 86.12 85 TYR A O 1
ATOM 651 N N . THR A 1 86 ? 2.627 10.460 -2.199 1.00 88.06 86 THR A N 1
ATOM 652 C CA . THR A 1 86 ? 2.979 9.147 -2.760 1.00 88.06 86 THR A CA 1
ATOM 653 C C . THR A 1 86 ? 2.312 8.882 -4.118 1.00 88.06 86 THR A C 1
ATOM 655 O O . THR A 1 86 ? 1.083 9.013 -4.249 1.00 88.06 86 THR A O 1
ATOM 658 N N . PRO A 1 87 ? 3.067 8.449 -5.149 1.00 87.00 87 PRO A N 1
ATOM 659 C CA . PRO A 1 87 ? 2.493 8.114 -6.447 1.00 87.00 87 PRO A CA 1
ATOM 660 C C . PRO A 1 87 ? 1.535 6.917 -6.374 1.00 87.00 87 PRO A C 1
ATOM 662 O O . PRO A 1 87 ? 1.785 5.907 -5.725 1.00 87.00 87 PRO A O 1
ATOM 665 N N . THR A 1 88 ? 0.445 6.956 -7.144 1.00 87.56 88 THR A N 1
ATOM 666 C CA . THR A 1 88 ? -0.519 5.831 -7.232 1.00 87.56 88 THR A CA 1
ATOM 667 C C . THR A 1 88 ? -0.056 4.664 -8.116 1.00 87.56 88 THR A C 1
ATOM 669 O O . THR A 1 88 ? -0.841 3.748 -8.385 1.00 87.56 88 THR A O 1
ATOM 672 N N . LYS A 1 89 ? 1.195 4.712 -8.588 1.00 90.94 89 LYS A N 1
ATOM 673 C CA . LYS A 1 89 ? 1.875 3.651 -9.345 1.00 90.94 89 LYS A CA 1
ATOM 674 C C . LYS A 1 89 ? 2.788 2.788 -8.460 1.00 90.94 89 LYS A C 1
ATOM 676 O O . LYS 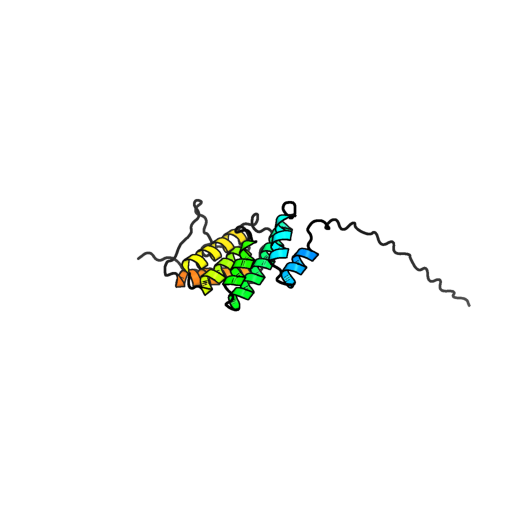A 1 89 ? 3.472 1.927 -8.988 1.00 90.94 89 LYS A O 1
ATOM 681 N N . ILE A 1 90 ? 2.776 3.001 -7.142 1.00 94.44 90 ILE A N 1
ATOM 682 C CA . ILE A 1 90 ? 3.513 2.194 -6.164 1.00 94.44 90 ILE A CA 1
ATOM 683 C C . ILE A 1 90 ? 2.537 1.242 -5.474 1.00 94.44 90 ILE A C 1
ATOM 685 O O . ILE A 1 90 ? 1.496 1.671 -4.964 1.00 94.44 90 ILE A O 1
ATOM 689 N N . TRP A 1 91 ? 2.851 -0.056 -5.454 1.00 96.69 91 TRP A N 1
ATOM 690 C CA . TRP A 1 91 ? 1.964 -1.071 -4.877 1.00 96.69 91 TRP A CA 1
ATOM 691 C C . TRP A 1 91 ? 1.702 -0.812 -3.384 1.00 96.69 91 TRP A C 1
ATOM 693 O O . TRP A 1 91 ? 0.549 -0.866 -2.960 1.00 96.69 91 TRP A O 1
ATOM 703 N N . ALA A 1 92 ? 2.726 -0.435 -2.607 1.00 97.19 92 ALA A N 1
ATOM 704 C CA . ALA A 1 92 ? 2.605 -0.190 -1.167 1.00 97.19 92 ALA A CA 1
ATOM 705 C C . ALA A 1 92 ? 1.637 0.963 -0.865 1.00 97.19 92 ALA A C 1
ATOM 707 O O . ALA A 1 92 ? 0.768 0.852 -0.001 1.00 97.19 92 ALA A O 1
ATOM 708 N N . THR A 1 93 ? 1.700 2.038 -1.656 1.00 97.56 93 THR A N 1
ATOM 709 C CA . THR A 1 93 ? 0.746 3.150 -1.589 1.00 97.56 93 THR A CA 1
ATOM 710 C C . THR A 1 93 ? -0.689 2.690 -1.830 1.00 97.56 93 THR A C 1
ATOM 712 O O . THR A 1 93 ? -1.611 3.157 -1.161 1.00 97.56 93 THR A O 1
ATOM 715 N N . LEU A 1 94 ? -0.913 1.790 -2.792 1.00 98.12 94 LEU A N 1
ATOM 716 C CA . LEU A 1 94 ? -2.246 1.247 -3.048 1.00 98.12 94 LEU A CA 1
ATOM 717 C C . LEU A 1 94 ? -2.725 0.371 -1.889 1.00 98.12 94 LEU A C 1
ATOM 719 O O . LEU A 1 94 ? -3.876 0.515 -1.492 1.00 98.12 94 LEU A O 1
ATOM 723 N N . VAL A 1 95 ? -1.858 -0.461 -1.307 1.00 98.31 95 VAL A N 1
ATOM 724 C CA . VAL A 1 95 ? -2.192 -1.260 -0.116 1.00 98.31 95 VAL A CA 1
ATOM 725 C C . VAL A 1 95 ? -2.616 -0.354 1.040 1.00 98.31 95 VAL A C 1
ATOM 727 O O . VAL A 1 95 ? -3.714 -0.528 1.561 1.00 98.31 95 VAL A O 1
ATOM 730 N N . ALA A 1 96 ? -1.840 0.686 1.360 1.00 98.31 96 ALA A N 1
ATOM 731 C CA . ALA A 1 96 ? -2.185 1.637 2.420 1.00 98.31 96 ALA A CA 1
ATOM 732 C C . ALA A 1 96 ? -3.517 2.367 2.144 1.00 98.31 96 ALA A C 1
ATOM 734 O O . ALA A 1 96 ? -4.367 2.500 3.027 1.00 98.31 96 ALA A O 1
ATOM 735 N N . LYS A 1 97 ? -3.775 2.778 0.891 1.00 98.44 97 LYS A N 1
ATOM 736 C CA . LYS A 1 97 ? -5.082 3.345 0.489 1.00 98.44 97 LYS A CA 1
ATOM 737 C C . LYS A 1 97 ? -6.221 2.331 0.635 1.00 98.44 97 LYS A C 1
ATOM 739 O O . LYS A 1 97 ? -7.339 2.725 0.981 1.00 98.44 97 LYS A O 1
ATOM 744 N N . GLY A 1 98 ? -5.949 1.054 0.374 1.00 98.12 98 GLY A N 1
ATOM 745 C CA . GLY A 1 98 ? -6.855 -0.063 0.619 1.00 98.12 98 GLY A CA 1
ATOM 746 C C . GLY A 1 98 ? -7.186 -0.210 2.101 1.00 98.12 98 GLY A C 1
ATOM 747 O O . GLY A 1 98 ? -8.364 -0.194 2.444 1.00 98.12 98 GLY A O 1
ATOM 748 N N . ASN A 1 99 ? -6.171 -0.217 2.968 1.00 98.56 99 ASN A N 1
ATOM 749 C CA . ASN A 1 99 ? -6.319 -0.340 4.422 1.00 98.56 99 ASN A CA 1
ATOM 750 C C . ASN A 1 99 ? -7.136 0.819 5.005 1.00 98.56 99 ASN A C 1
ATOM 752 O O . ASN A 1 99 ? -8.087 0.593 5.752 1.00 98.56 99 ASN A O 1
ATOM 756 N N . ILE A 1 100 ? -6.879 2.056 4.568 1.00 98.56 100 ILE A N 1
ATOM 757 C CA . ILE A 1 100 ? -7.704 3.216 4.942 1.00 98.56 100 ILE A CA 1
ATOM 758 C C . ILE A 1 100 ? -9.159 3.019 4.499 1.00 98.56 100 ILE A C 1
ATOM 760 O O . ILE A 1 100 ? -10.086 3.317 5.250 1.00 98.56 100 ILE A O 1
ATOM 764 N N . ALA A 1 101 ? -9.395 2.542 3.273 1.00 98.25 101 ALA A N 1
ATOM 765 C CA . ALA A 1 101 ? -10.750 2.306 2.782 1.00 98.25 101 ALA A CA 1
ATOM 766 C C . ALA A 1 101 ? -11.460 1.186 3.562 1.00 98.25 101 ALA A C 1
ATOM 768 O O . ALA A 1 101 ? -12.633 1.348 3.902 1.00 98.25 101 ALA A O 1
ATOM 769 N N . ALA A 1 102 ? -10.755 0.100 3.884 1.00 98.25 102 ALA A N 1
ATOM 770 C CA . ALA A 1 102 ? -11.250 -1.011 4.691 1.00 98.25 102 ALA A CA 1
ATOM 771 C C . ALA A 1 102 ? -11.631 -0.545 6.103 1.00 98.25 102 ALA A C 1
ATOM 773 O O . ALA A 1 102 ? -12.745 -0.796 6.555 1.00 98.25 102 ALA A O 1
ATOM 774 N N . HIS A 1 103 ? -10.781 0.259 6.748 1.00 98.00 103 HIS A N 1
ATOM 775 C CA . HIS A 1 103 ? -11.064 0.843 8.062 1.00 98.00 103 HIS A CA 1
ATOM 776 C C . HIS A 1 103 ? -12.297 1.769 8.047 1.00 98.00 103 HIS A C 1
ATOM 778 O O . HIS A 1 103 ? -13.003 1.920 9.043 1.00 98.00 103 HIS A O 1
ATOM 784 N N . GLN A 1 104 ? -12.601 2.375 6.896 1.00 98.00 104 GLN A N 1
ATOM 785 C CA . GLN A 1 104 ? -13.818 3.161 6.671 1.00 98.00 104 GLN A CA 1
ATOM 786 C C . GLN A 1 104 ? -15.027 2.322 6.223 1.00 98.00 104 GLN A C 1
ATOM 788 O O . GLN A 1 104 ? -16.041 2.899 5.832 1.00 98.00 104 GLN A O 1
ATOM 793 N N . LYS A 1 105 ? -14.924 0.985 6.225 1.00 97.44 105 LYS A N 1
ATOM 794 C CA . LYS A 1 105 ? -15.935 0.038 5.719 1.00 97.44 105 LYS A CA 1
ATOM 795 C C . LYS A 1 105 ? -16.311 0.261 4.247 1.00 97.44 105 LYS A C 1
ATOM 797 O O . LYS A 1 105 ? -17.386 -0.117 3.792 1.00 97.44 105 LYS A O 1
ATOM 802 N N . LYS A 1 106 ? -15.419 0.877 3.465 1.00 97.25 106 LYS A N 1
ATOM 803 C CA . LYS A 1 106 ? -15.589 1.122 2.024 1.00 97.25 106 LYS A CA 1
ATOM 804 C C . LYS A 1 106 ? -15.026 -0.055 1.231 1.00 97.25 106 LYS A C 1
ATOM 806 O O . LYS A 1 106 ? -14.074 0.103 0.466 1.00 97.25 106 LYS A O 1
ATOM 811 N N . TRP A 1 107 ? -15.617 -1.233 1.419 1.00 95.69 107 TRP A N 1
ATOM 812 C CA . TRP A 1 107 ? -15.086 -2.518 0.946 1.00 95.69 107 TRP A CA 1
ATOM 813 C C . TRP A 1 107 ? -14.846 -2.572 -0.562 1.00 95.69 107 TRP A C 1
ATOM 815 O O . TRP A 1 107 ? -13.778 -2.991 -0.995 1.00 95.69 107 TRP A O 1
ATOM 825 N N . GLN A 1 108 ? -15.757 -2.027 -1.374 1.00 94.44 108 GLN A N 1
ATOM 826 C CA . GLN A 1 108 ? -15.569 -1.949 -2.828 1.00 94.44 108 GLN A CA 1
ATOM 827 C C . GLN A 1 108 ? -14.311 -1.152 -3.213 1.00 94.44 108 GLN A C 1
ATOM 829 O O . GLN A 1 108 ? -13.567 -1.521 -4.126 1.00 94.44 108 GLN A O 1
ATOM 834 N N . ARG A 1 109 ? -14.046 -0.049 -2.504 1.00 95.88 109 ARG A N 1
ATOM 835 C CA . ARG A 1 109 ? -12.872 0.793 -2.749 1.00 95.88 109 ARG A CA 1
ATOM 836 C C . ARG A 1 109 ? -11.595 0.121 -2.251 1.00 95.88 109 ARG A C 1
ATOM 838 O O . ARG A 1 109 ? -10.586 0.201 -2.947 1.00 95.88 109 ARG A O 1
ATOM 845 N N . ALA A 1 110 ? -11.652 -0.551 -1.102 1.00 97.44 110 ALA A N 1
ATOM 846 C CA . ALA A 1 110 ? -10.546 -1.351 -0.582 1.00 97.44 110 ALA A CA 1
ATOM 847 C C . ALA A 1 110 ? -10.166 -2.460 -1.573 1.00 97.44 110 ALA A C 1
ATOM 849 O O . ALA A 1 110 ? -9.030 -2.502 -2.041 1.00 97.44 110 ALA A O 1
ATOM 850 N N . ASN A 1 111 ? -11.156 -3.243 -2.014 1.00 95.19 111 ASN A N 1
ATOM 851 C CA . ASN A 1 111 ? -10.999 -4.299 -3.008 1.00 95.19 111 ASN A CA 1
ATOM 852 C C . ASN A 1 111 ? -10.320 -3.780 -4.288 1.00 95.19 111 ASN A C 1
ATOM 854 O O . ASN A 1 111 ? -9.336 -4.352 -4.757 1.00 95.19 111 ASN A O 1
ATOM 858 N N . LYS A 1 112 ? -10.779 -2.641 -4.827 1.00 94.94 112 LYS A N 1
ATOM 859 C CA . LYS A 1 112 ? -10.171 -2.019 -6.015 1.00 94.94 112 LYS A CA 1
ATOM 860 C C . LYS A 1 112 ? -8.693 -1.674 -5.810 1.00 94.94 112 LYS A C 1
ATOM 862 O O . LYS A 1 112 ? -7.892 -1.866 -6.723 1.00 94.94 112 LYS A O 1
ATOM 867 N N . PHE A 1 113 ? -8.331 -1.136 -4.647 1.00 97.44 113 PHE A N 1
ATOM 868 C CA . PHE A 1 113 ? -6.946 -0.781 -4.360 1.00 97.44 113 PHE A CA 1
ATOM 869 C C . PHE A 1 113 ? -6.054 -2.011 -4.198 1.00 97.44 113 PHE A C 1
ATOM 871 O O . PHE A 1 113 ? -4.994 -2.049 -4.822 1.00 97.44 113 PHE A O 1
ATOM 878 N N . TYR A 1 114 ? -6.495 -3.029 -3.455 1.00 97.62 114 TYR A N 1
ATOM 879 C CA . TYR A 1 114 ? -5.714 -4.252 -3.276 1.00 97.62 114 TYR A CA 1
ATOM 880 C C . TYR A 1 114 ? -5.508 -5.006 -4.593 1.00 97.62 114 TYR A C 1
ATOM 882 O O . TYR A 1 114 ? -4.379 -5.362 -4.914 1.00 97.62 114 TYR A O 1
ATOM 890 N N . ASN A 1 115 ? -6.548 -5.159 -5.422 1.00 95.56 115 ASN A N 1
ATOM 891 C CA . ASN A 1 115 ? -6.395 -5.795 -6.737 1.00 95.56 115 ASN A CA 1
ATOM 892 C C . ASN A 1 115 ? -5.427 -5.023 -7.640 1.00 95.56 115 ASN A C 1
ATOM 894 O O . ASN A 1 115 ? -4.607 -5.628 -8.326 1.00 95.56 115 ASN A O 1
ATOM 898 N N . LYS A 1 116 ? -5.467 -3.684 -7.611 1.00 95.94 116 LYS A N 1
ATOM 899 C CA . LYS A 1 116 ? -4.508 -2.873 -8.368 1.00 95.94 116 LYS A CA 1
ATOM 900 C C . LYS A 1 116 ? -3.079 -3.018 -7.823 1.00 95.94 116 LYS A C 1
ATOM 902 O O . LYS A 1 116 ? -2.141 -2.991 -8.610 1.00 95.94 116 LYS A O 1
ATOM 907 N N . ALA A 1 117 ? -2.903 -3.185 -6.511 1.00 97.50 117 ALA A N 1
ATOM 908 C CA . ALA A 1 117 ? -1.596 -3.478 -5.925 1.00 97.50 117 ALA A CA 1
ATOM 909 C C . ALA A 1 117 ? -1.060 -4.838 -6.400 1.00 97.50 117 ALA A C 1
ATOM 911 O O . ALA A 1 117 ? 0.082 -4.910 -6.842 1.00 97.50 117 ALA A O 1
ATOM 912 N N . LEU A 1 118 ? -1.896 -5.882 -6.389 1.00 96.69 118 LEU A N 1
ATOM 913 C CA . LEU A 1 118 ? -1.550 -7.209 -6.913 1.00 96.69 118 LEU A CA 1
ATOM 914 C C . LEU A 1 118 ? -1.166 -7.159 -8.399 1.00 96.69 118 LEU A C 1
ATOM 916 O O . LEU A 1 118 ? -0.194 -7.792 -8.800 1.00 96.69 118 LEU A O 1
ATOM 920 N N . ASP A 1 119 ? -1.882 -6.367 -9.202 1.00 95.25 119 ASP A N 1
ATOM 921 C CA . ASP A 1 119 ? -1.544 -6.159 -10.613 1.00 95.25 119 ASP A CA 1
ATOM 922 C C . ASP A 1 119 ? -0.178 -5.488 -10.799 1.00 95.25 119 ASP A C 1
ATOM 924 O O . ASP A 1 119 ? 0.583 -5.908 -11.666 1.00 95.25 119 ASP A O 1
ATOM 928 N N . LEU A 1 120 ? 0.154 -4.476 -9.988 1.00 95.69 120 LEU A N 1
ATOM 929 C CA . LEU A 1 120 ? 1.471 -3.835 -10.049 1.00 95.69 120 LEU A CA 1
ATOM 930 C C . LEU A 1 120 ? 2.590 -4.774 -9.601 1.00 95.69 120 LEU A C 1
ATOM 932 O O . LEU A 1 120 ? 3.669 -4.732 -10.179 1.00 95.69 120 LEU A O 1
ATOM 936 N N . ILE A 1 121 ? 2.351 -5.606 -8.585 1.00 96.69 121 ILE A N 1
ATOM 937 C CA . ILE A 1 121 ? 3.337 -6.586 -8.112 1.00 96.69 121 ILE A CA 1
ATOM 938 C C . ILE A 1 121 ? 3.617 -7.630 -9.200 1.00 96.69 121 ILE A C 1
ATOM 940 O O . ILE A 1 121 ? 4.771 -8.006 -9.412 1.00 96.69 121 ILE A O 1
ATOM 944 N N . ALA A 1 122 ? 2.569 -8.090 -9.891 1.00 95.44 122 ALA A N 1
ATOM 945 C CA . ALA A 1 122 ? 2.685 -9.063 -10.974 1.00 95.44 122 ALA A CA 1
ATOM 946 C C . ALA A 1 122 ? 3.514 -8.539 -12.160 1.00 95.44 122 ALA A C 1
ATOM 948 O O . ALA A 1 122 ? 4.208 -9.323 -12.804 1.00 95.44 122 ALA A O 1
ATOM 949 N N . ASP A 1 123 ? 3.477 -7.233 -12.424 1.00 94.19 123 ASP A N 1
ATOM 950 C CA . ASP A 1 123 ? 4.271 -6.580 -13.463 1.00 94.19 123 ASP A CA 1
ATOM 951 C C . ASP A 1 123 ? 5.717 -6.334 -12.986 1.00 94.19 123 ASP A C 1
ATOM 953 O O . ASP A 1 123 ? 5.985 -5.500 -12.119 1.00 94.19 123 ASP A O 1
ATOM 957 N N . SER A 1 124 ? 6.678 -7.057 -13.569 1.00 94.31 124 SER A N 1
ATOM 958 C CA . SER A 1 124 ? 8.097 -6.933 -13.217 1.00 94.31 124 SER A CA 1
ATOM 959 C C . SER A 1 124 ? 8.761 -5.649 -13.697 1.00 94.31 124 SER A C 1
ATOM 961 O O . SER A 1 124 ? 9.816 -5.302 -13.179 1.00 94.31 124 SER A O 1
ATOM 963 N N . GLN A 1 125 ? 8.172 -4.948 -14.665 1.00 92.12 125 GLN A N 1
ATOM 964 C CA . GLN A 1 125 ? 8.654 -3.638 -15.098 1.00 92.12 125 GLN A CA 1
ATOM 965 C C . GLN A 1 125 ? 8.154 -2.550 -14.146 1.00 92.12 125 GLN A C 1
ATOM 967 O O . GLN A 1 125 ? 8.903 -1.645 -13.785 1.00 92.12 125 GLN A O 1
ATOM 972 N N . ALA A 1 126 ? 6.899 -2.652 -13.697 1.00 91.19 126 ALA A N 1
ATOM 973 C CA . ALA A 1 126 ? 6.335 -1.717 -12.724 1.00 91.19 126 ALA A CA 1
ATOM 974 C C . ALA A 1 126 ? 6.908 -1.916 -11.313 1.00 91.19 126 ALA A C 1
ATOM 976 O O . ALA A 1 126 ? 7.135 -0.937 -10.603 1.00 91.19 126 ALA A O 1
ATOM 977 N N . THR A 1 127 ? 7.152 -3.169 -10.922 1.00 93.31 127 THR A N 1
ATOM 978 C CA . THR A 1 127 ? 7.717 -3.541 -9.621 1.00 93.31 127 THR A CA 1
ATOM 979 C C . THR A 1 127 ? 8.944 -4.438 -9.827 1.00 93.31 127 THR A C 1
ATOM 981 O O . THR A 1 127 ? 8.835 -5.660 -9.686 1.00 93.31 127 THR A O 1
ATOM 984 N N . PRO A 1 128 ? 10.128 -3.885 -10.156 1.00 92.19 128 PRO A N 1
ATOM 985 C CA . PRO A 1 128 ? 11.343 -4.685 -10.342 1.00 92.19 128 PRO A CA 1
ATOM 986 C C . PRO A 1 128 ? 11.661 -5.535 -9.108 1.00 92.19 128 PRO A C 1
ATOM 988 O O . PRO A 1 128 ? 11.801 -6.760 -9.201 1.00 92.19 128 PRO A O 1
ATOM 991 N N . GLN A 1 129 ? 11.640 -4.902 -7.932 1.00 90.88 129 GLN A N 1
ATOM 992 C CA . GLN A 1 129 ? 11.790 -5.565 -6.641 1.00 90.88 129 GLN A CA 1
ATOM 993 C C . GLN A 1 129 ? 10.422 -5.912 -6.049 1.00 90.88 129 GLN A C 1
ATOM 995 O O . GLN A 1 129 ? 9.724 -5.058 -5.501 1.00 90.88 129 GLN A O 1
ATOM 1000 N N . ALA A 1 130 ? 10.025 -7.177 -6.183 1.00 92.62 130 ALA A N 1
ATOM 1001 C CA . ALA A 1 130 ? 8.777 -7.664 -5.607 1.00 92.62 130 ALA A CA 1
ATOM 1002 C C . ALA A 1 130 ? 8.836 -7.701 -4.068 1.00 92.62 130 ALA A C 1
ATOM 1004 O O . ALA A 1 130 ? 9.893 -7.996 -3.505 1.00 92.62 130 ALA A O 1
ATOM 1005 N N . PRO A 1 131 ? 7.703 -7.473 -3.377 1.00 95.19 131 PRO A N 1
ATOM 1006 C CA . PRO A 1 131 ? 7.605 -7.759 -1.952 1.00 95.19 131 PRO A CA 1
ATOM 1007 C C . PRO A 1 131 ? 7.740 -9.264 -1.672 1.00 95.19 131 PRO A C 1
ATOM 1009 O O . PRO A 1 131 ? 7.626 -10.101 -2.570 1.00 95.19 131 PRO A O 1
ATOM 1012 N N . SER A 1 132 ? 7.949 -9.618 -0.401 1.00 96.50 132 SER A N 1
ATOM 1013 C CA . SER A 1 132 ? 8.035 -11.019 0.023 1.00 96.50 132 SER A CA 1
ATOM 1014 C C . SER A 1 132 ? 6.755 -11.796 -0.303 1.00 96.50 132 SER A C 1
ATOM 1016 O O . SER A 1 132 ? 5.655 -11.238 -0.292 1.00 96.50 132 SER A O 1
ATOM 1018 N N . GLN A 1 133 ? 6.869 -13.111 -0.518 1.00 96.06 133 GLN A N 1
ATOM 1019 C CA . GLN A 1 133 ? 5.696 -13.958 -0.776 1.00 96.06 133 GLN A CA 1
ATOM 1020 C C . GLN A 1 133 ? 4.641 -13.862 0.334 1.00 96.06 133 GLN A C 1
ATOM 1022 O O . GLN A 1 133 ? 3.450 -13.820 0.038 1.00 96.06 133 GLN A O 1
ATOM 1027 N N . ALA A 1 134 ? 5.065 -13.745 1.598 1.00 96.50 134 ALA A N 1
ATOM 1028 C CA . ALA A 1 134 ? 4.157 -13.544 2.726 1.00 96.50 134 ALA A CA 1
ATOM 1029 C C . ALA A 1 134 ? 3.335 -12.252 2.585 1.00 96.50 134 ALA A C 1
ATOM 1031 O O . ALA A 1 134 ? 2.125 -12.262 2.799 1.00 96.50 134 ALA A O 1
ATOM 1032 N N . LYS A 1 135 ? 3.964 -11.152 2.152 1.00 97.19 135 LYS A N 1
ATOM 1033 C CA . LYS A 1 135 ? 3.262 -9.887 1.908 1.00 97.19 135 LYS A CA 1
ATOM 1034 C C . LYS A 1 135 ? 2.328 -9.984 0.698 1.00 97.19 135 LYS A C 1
ATOM 1036 O O . LYS A 1 135 ? 1.230 -9.440 0.741 1.00 97.19 135 LYS A O 1
ATOM 1041 N N . ILE A 1 136 ? 2.712 -10.702 -0.361 1.00 97.62 136 ILE A N 1
ATOM 1042 C CA . ILE A 1 136 ? 1.819 -10.957 -1.507 1.00 97.62 136 ILE A CA 1
ATOM 1043 C C . ILE A 1 136 ? 0.576 -11.734 -1.053 1.00 97.62 136 ILE A C 1
ATOM 1045 O O . ILE A 1 136 ? -0.544 -11.345 -1.385 1.00 97.62 136 ILE A O 1
ATOM 1049 N N . GLN A 1 137 ? 0.765 -12.786 -0.253 1.00 96.69 137 GLN A N 1
ATOM 1050 C CA . GLN A 1 137 ? -0.323 -13.578 0.316 1.00 96.69 137 GLN A CA 1
ATOM 1051 C C . GLN A 1 137 ? -1.249 -12.733 1.203 1.00 96.69 137 GLN A C 1
ATOM 1053 O O . GLN A 1 137 ? -2.467 -12.845 1.093 1.00 96.69 137 GLN A O 1
ATOM 1058 N N . GLU A 1 138 ? -0.693 -11.870 2.054 1.00 97.12 138 GLU A N 1
ATOM 1059 C CA . GLU A 1 138 ? -1.463 -10.946 2.894 1.00 97.12 138 GLU A CA 1
ATOM 1060 C C . GLU A 1 138 ? -2.343 -10.013 2.049 1.00 97.12 138 GLU A C 1
ATOM 1062 O O . GLU A 1 138 ? -3.545 -9.911 2.283 1.00 97.12 138 GLU A O 1
ATOM 1067 N N . ILE A 1 139 ? -1.779 -9.381 1.013 1.00 97.62 139 ILE A N 1
ATOM 1068 C CA . ILE A 1 139 ? -2.535 -8.487 0.120 1.00 97.62 139 ILE A CA 1
ATOM 1069 C C . ILE A 1 139 ? -3.623 -9.265 -0.630 1.00 97.62 139 ILE A C 1
ATOM 1071 O O . ILE A 1 139 ? -4.735 -8.763 -0.807 1.00 97.62 139 ILE A O 1
ATOM 1075 N N . PHE A 1 140 ? -3.325 -10.495 -1.059 1.00 96.31 140 PHE A N 1
ATOM 1076 C CA . PHE A 1 140 ? -4.301 -11.377 -1.694 1.00 96.31 140 PHE A CA 1
ATOM 1077 C C . PHE A 1 140 ? -5.478 -11.693 -0.762 1.00 96.31 140 PHE A C 1
ATOM 1079 O O . PHE A 1 140 ? -6.637 -11.649 -1.188 1.00 96.31 140 PHE A O 1
ATOM 1086 N N . GLN A 1 141 ? -5.194 -11.972 0.511 1.00 95.38 141 GLN A N 1
ATOM 1087 C CA . GLN A 1 141 ? -6.213 -12.235 1.521 1.00 95.38 141 GLN A CA 1
ATOM 1088 C C . GLN A 1 141 ? -7.080 -10.994 1.773 1.00 95.38 141 GLN A C 1
ATOM 1090 O O . GLN A 1 141 ? -8.303 -11.086 1.688 1.00 95.38 141 GLN A O 1
ATOM 1095 N N . LEU A 1 142 ? -6.465 -9.820 1.959 1.00 96.62 142 LEU A N 1
ATOM 1096 C CA . LEU A 1 142 ? -7.175 -8.545 2.124 1.00 96.62 142 LEU A CA 1
ATOM 1097 C C . LEU A 1 142 ? -8.091 -8.230 0.932 1.00 96.62 142 LEU A C 1
ATOM 1099 O O . LEU A 1 142 ? -9.229 -7.793 1.109 1.00 96.62 142 LEU A O 1
ATOM 1103 N N . ALA A 1 143 ? -7.616 -8.471 -0.293 1.00 95.19 143 ALA A N 1
ATOM 1104 C CA . ALA A 1 143 ? -8.418 -8.307 -1.500 1.00 95.19 143 ALA A CA 1
ATOM 1105 C C . ALA A 1 143 ? -9.620 -9.262 -1.516 1.00 95.19 143 ALA A C 1
ATOM 1107 O O . ALA A 1 143 ? -10.746 -8.834 -1.770 1.00 95.19 143 ALA A O 1
ATOM 1108 N N . SER A 1 144 ? -9.395 -10.536 -1.191 1.00 92.88 144 SER A N 1
ATOM 1109 C CA . SER A 1 144 ? -10.440 -11.563 -1.163 1.00 92.88 144 SER A CA 1
ATOM 1110 C C . SER A 1 144 ? -11.518 -11.254 -0.118 1.00 92.88 144 SER A C 1
ATOM 1112 O O . SER A 1 144 ? -12.709 -11.309 -0.420 1.00 92.88 144 SER A O 1
ATOM 1114 N N . GLU A 1 145 ? -11.119 -10.858 1.091 1.00 93.88 145 GLU A N 1
ATOM 1115 C CA . GLU A 1 145 ? -12.032 -10.457 2.169 1.00 93.88 145 GLU A CA 1
ATOM 1116 C C . GLU A 1 145 ? -12.828 -9.204 1.807 1.00 93.88 145 GLU A C 1
ATOM 1118 O O . GLU A 1 145 ? -14.053 -9.177 1.941 1.00 93.88 145 GLU A O 1
ATOM 1123 N N . ALA A 1 146 ? -12.155 -8.176 1.280 1.00 94.44 146 ALA A N 1
ATOM 1124 C CA . ALA A 1 146 ? -12.820 -6.959 0.834 1.00 94.44 146 ALA A CA 1
ATOM 1125 C C . ALA A 1 146 ? -13.832 -7.240 -0.288 1.00 94.44 146 ALA A C 1
ATOM 1127 O O . ALA A 1 146 ? -14.867 -6.577 -0.354 1.00 94.44 146 ALA A O 1
ATOM 1128 N N . GLN A 1 147 ? -13.564 -8.220 -1.154 1.00 91.62 147 GLN A N 1
ATOM 1129 C CA . GLN A 1 147 ? -14.498 -8.647 -2.191 1.00 91.62 147 GLN A CA 1
ATOM 1130 C C . GLN A 1 147 ? -15.749 -9.323 -1.606 1.00 91.62 147 GLN A C 1
ATOM 1132 O O . GLN A 1 147 ? -16.854 -9.009 -2.048 1.00 91.62 147 GLN A O 1
ATOM 1137 N N . ILE A 1 148 ? -15.600 -10.187 -0.592 1.00 90.94 148 ILE A N 1
ATOM 1138 C CA . ILE A 1 148 ? -16.741 -10.788 0.128 1.00 90.94 148 ILE A CA 1
ATOM 1139 C C . ILE A 1 148 ? -17.589 -9.689 0.770 1.00 90.94 148 ILE A C 1
ATOM 1141 O O . ILE A 1 148 ? -18.797 -9.622 0.556 1.00 90.94 148 ILE A O 1
ATOM 1145 N N . LEU A 1 149 ? -16.945 -8.797 1.524 1.00 93.06 149 LEU A N 1
ATOM 1146 C CA . LEU A 1 149 ? -17.619 -7.743 2.285 1.00 93.06 149 LEU A CA 1
ATOM 1147 C C . LEU A 1 149 ? -18.264 -6.676 1.394 1.00 93.06 149 LEU A C 1
ATOM 1149 O O . LEU A 1 149 ? -19.207 -6.006 1.813 1.00 93.06 149 LEU A O 1
ATOM 1153 N N . ALA A 1 150 ? -17.784 -6.509 0.161 1.00 91.12 150 ALA A N 1
ATOM 1154 C CA . ALA A 1 150 ? -18.420 -5.639 -0.820 1.00 91.12 150 ALA A CA 1
ATOM 1155 C C . ALA A 1 150 ? -19.756 -6.201 -1.341 1.00 91.12 150 ALA A C 1
ATOM 1157 O O . ALA A 1 150 ? -20.520 -5.452 -1.950 1.00 91.12 150 ALA A O 1
ATOM 1158 N N . GLY A 1 151 ? -20.040 -7.493 -1.134 1.00 82.94 151 GLY A N 1
ATOM 1159 C CA . GLY A 1 151 ? -21.286 -8.141 -1.555 1.00 82.94 151 GLY A CA 1
ATOM 1160 C C . GLY A 1 151 ? -21.427 -8.324 -3.069 1.00 82.94 151 GLY A C 1
ATOM 1161 O O . GLY A 1 151 ? -22.487 -8.719 -3.541 1.00 82.94 151 GLY A O 1
ATOM 1162 N N . HIS A 1 152 ? -20.380 -8.036 -3.845 1.00 73.00 152 HIS A N 1
ATOM 1163 C CA . HIS A 1 152 ? -20.351 -8.256 -5.286 1.00 73.00 152 HIS A CA 1
ATOM 1164 C C . HIS A 1 152 ? -18.956 -8.701 -5.726 1.00 73.00 152 HIS A C 1
ATOM 1166 O O . HIS A 1 152 ? -17.936 -8.084 -5.405 1.00 73.00 152 HIS A O 1
ATOM 1172 N N . LEU A 1 153 ? -18.914 -9.794 -6.485 1.00 65.94 153 LEU A N 1
ATOM 1173 C CA . LEU A 1 153 ? -17.681 -10.365 -7.007 1.00 65.94 153 LEU A CA 1
ATOM 1174 C C . LEU A 1 153 ? -17.341 -9.636 -8.315 1.00 65.94 153 LEU A C 1
ATOM 1176 O O . LEU A 1 153 ? -17.926 -9.907 -9.361 1.00 65.94 153 LEU A O 1
ATOM 1180 N N . VAL A 1 154 ? -16.406 -8.684 -8.262 1.00 61.84 154 VAL A N 1
ATOM 1181 C CA . VAL A 1 154 ? -15.872 -8.052 -9.476 1.00 61.84 154 VAL A CA 1
ATOM 1182 C C . VAL A 1 154 ? -14.810 -8.978 -10.060 1.00 61.84 154 VAL A C 1
ATOM 1184 O O . VAL A 1 154 ? -13.634 -8.878 -9.713 1.00 61.84 154 VAL A O 1
ATOM 1187 N N . ALA A 1 155 ? -15.205 -9.889 -10.949 1.00 60.75 155 ALA A N 1
ATOM 1188 C CA . ALA A 1 155 ? -14.228 -10.552 -11.804 1.00 60.75 155 ALA A CA 1
ATOM 1189 C C . ALA A 1 155 ? -13.609 -9.494 -12.720 1.00 60.75 155 ALA A C 1
ATOM 1191 O O . ALA A 1 155 ? -14.301 -8.885 -13.534 1.00 60.75 155 ALA A O 1
ATOM 1192 N N . SER A 1 156 ? -12.310 -9.240 -12.565 1.00 63.03 156 SER A N 1
ATOM 1193 C CA . SER A 1 156 ? -11.588 -8.353 -13.472 1.00 63.03 156 SER A CA 1
ATOM 1194 C C . SER A 1 156 ? -10.739 -9.196 -14.412 1.00 63.03 156 SER A C 1
ATOM 1196 O O . SER A 1 156 ? -9.636 -9.620 -14.088 1.00 63.03 156 SER A O 1
ATOM 1198 N N . ILE A 1 157 ? -11.301 -9.481 -15.582 1.00 63.09 157 ILE A N 1
ATOM 1199 C CA . ILE A 1 157 ? -10.534 -9.943 -16.736 1.00 63.09 157 ILE A CA 1
ATOM 1200 C C . ILE A 1 157 ? -10.027 -8.673 -17.432 1.00 63.09 157 ILE A C 1
ATOM 1202 O O . ILE A 1 157 ? -10.755 -7.680 -17.547 1.00 63.09 157 ILE A O 1
ATOM 1206 N N . SER A 1 158 ? -8.752 -8.632 -17.813 1.00 67.06 158 SER A N 1
ATOM 1207 C CA . SER A 1 158 ? -8.207 -7.526 -18.601 1.00 67.06 158 SER A CA 1
ATOM 1208 C C . SER A 1 158 ? -8.853 -7.500 -19.998 1.00 67.06 158 SER A C 1
ATOM 1210 O O . SER A 1 158 ? -9.467 -8.469 -20.437 1.00 67.06 158 SER A O 1
ATOM 1212 N N . ARG A 1 159 ? -8.673 -6.411 -20.759 1.00 63.94 159 ARG A N 1
ATOM 1213 C CA . ARG A 1 159 ? -9.108 -6.397 -22.171 1.00 63.94 159 ARG A CA 1
ATOM 1214 C C . ARG A 1 159 ? -8.385 -7.446 -23.028 1.00 63.94 159 ARG A C 1
ATOM 1216 O O . ARG A 1 159 ? -8.914 -7.809 -24.068 1.00 63.94 159 ARG A O 1
ATOM 1223 N N . SER A 1 160 ? -7.205 -7.908 -22.604 1.00 69.31 160 SER A N 1
ATOM 1224 C CA . SER A 1 160 ? -6.434 -8.962 -23.276 1.00 69.31 160 SER A CA 1
ATOM 1225 C C . SER A 1 160 ? -6.845 -10.379 -22.859 1.00 69.31 160 SER A C 1
ATOM 1227 O O . SER A 1 160 ? -6.243 -11.335 -23.331 1.00 69.31 160 SER A O 1
ATOM 1229 N N . GLY A 1 161 ? -7.853 -10.537 -21.992 1.00 73.06 161 GLY A N 1
ATOM 1230 C CA . GLY A 1 161 ? -8.285 -11.848 -21.496 1.00 73.06 161 GLY A CA 1
ATOM 1231 C C . GLY A 1 161 ? -7.473 -12.367 -20.306 1.00 73.06 161 GLY A C 1
ATOM 1232 O O . GLY A 1 161 ? -7.791 -13.420 -19.762 1.00 73.06 161 GLY A O 1
ATOM 1233 N N . GLU A 1 162 ? -6.457 -11.629 -19.858 1.00 79.56 162 GLU A N 1
ATOM 1234 C CA . GLU A 1 162 ? -5.636 -12.021 -18.715 1.00 79.56 162 GLU A CA 1
ATOM 1235 C C . GLU A 1 162 ? -6.371 -11.789 -17.397 1.00 79.56 162 GLU A C 1
ATOM 1237 O O . GLU A 1 162 ? -7.006 -10.750 -17.176 1.00 79.56 162 GLU A O 1
ATOM 1242 N N . ALA A 1 163 ? -6.241 -12.743 -16.481 1.00 84.50 163 ALA A N 1
ATOM 1243 C CA . ALA A 1 163 ? -6.784 -12.598 -15.146 1.00 84.50 163 ALA A CA 1
ATOM 1244 C C . ALA A 1 163 ? -6.052 -11.494 -14.361 1.00 84.50 163 ALA A C 1
ATOM 1246 O O . ALA A 1 163 ? -4.839 -11.310 -14.490 1.00 84.50 163 ALA A O 1
ATOM 1247 N N . ARG A 1 164 ? -6.789 -10.746 -13.531 1.00 87.56 164 ARG A N 1
ATOM 1248 C CA . ARG A 1 164 ? -6.251 -9.634 -12.733 1.00 87.56 164 ARG A CA 1
ATOM 1249 C C . ARG A 1 164 ? -6.525 -9.797 -11.250 1.00 87.56 164 ARG A C 1
ATOM 1251 O O . ARG A 1 164 ? -7.467 -10.479 -10.846 1.00 87.56 164 ARG A O 1
ATOM 1258 N N . GLY A 1 165 ? -5.700 -9.129 -10.448 1.00 89.69 165 GLY A N 1
ATOM 1259 C CA . GLY A 1 165 ? -5.821 -9.109 -8.998 1.00 89.69 165 GLY A CA 1
ATOM 1260 C C . GLY A 1 165 ? -5.976 -10.511 -8.398 1.00 89.69 165 GLY A C 1
ATOM 1261 O O . GLY A 1 165 ? -5.154 -11.383 -8.669 1.00 89.69 165 GLY A O 1
ATOM 1262 N N . VAL A 1 166 ? -7.038 -10.750 -7.624 1.00 91.19 166 VAL A N 1
ATOM 1263 C CA . VAL A 1 166 ? -7.295 -12.051 -6.970 1.00 91.19 166 VAL A CA 1
ATOM 1264 C C . VAL A 1 166 ? -7.619 -13.197 -7.933 1.00 91.19 166 VAL A C 1
ATOM 1266 O O . VAL A 1 166 ? -7.646 -14.355 -7.522 1.00 91.19 166 VAL A O 1
ATOM 1269 N N . MET A 1 167 ? -7.850 -12.900 -9.214 1.00 88.94 167 MET A N 1
ATOM 1270 C CA . MET A 1 167 ? -8.084 -13.917 -10.240 1.00 88.94 167 MET A CA 1
ATOM 1271 C C . MET A 1 167 ? -6.790 -14.413 -10.895 1.00 88.94 167 MET A C 1
ATOM 1273 O O . MET A 1 167 ? -6.864 -15.339 -11.693 1.00 88.94 167 MET A O 1
ATOM 1277 N N . ARG A 1 168 ? -5.618 -13.836 -10.590 1.00 89.50 168 ARG A N 1
ATOM 1278 C CA . ARG A 1 168 ? -4.327 -14.241 -11.180 1.00 89.50 168 ARG A CA 1
ATOM 1279 C C . ARG A 1 168 ? -3.861 -15.610 -10.695 1.00 89.50 168 ARG A C 1
ATOM 1281 O O . ARG A 1 168 ? -3.759 -15.838 -9.493 1.00 89.50 168 ARG A O 1
ATOM 1288 N N . ASP A 1 169 ? -3.476 -16.478 -11.630 1.00 89.88 169 ASP A N 1
ATOM 1289 C CA . ASP A 1 169 ? -2.928 -17.818 -11.356 1.00 89.88 169 ASP A CA 1
ATOM 1290 C C . ASP A 1 169 ? -1.601 -17.790 -10.609 1.00 89.88 169 ASP A C 1
ATOM 1292 O O . ASP A 1 169 ? -1.405 -18.558 -9.669 1.00 89.88 169 ASP A O 1
ATOM 1296 N N . ASN A 1 170 ? -0.751 -16.830 -10.955 1.00 91.44 170 ASN A N 1
ATOM 1297 C CA . ASN A 1 170 ? 0.536 -16.613 -10.325 1.00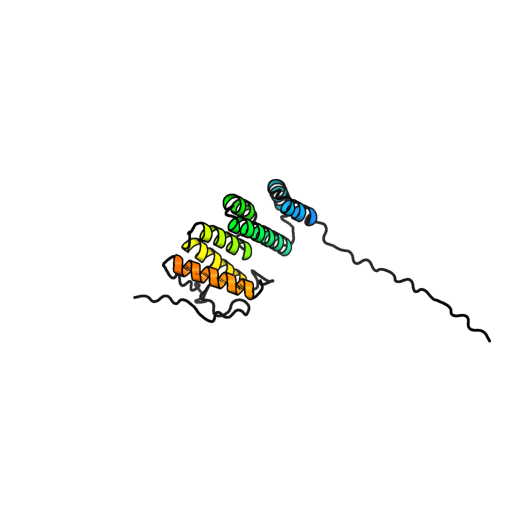 91.44 170 ASN A CA 1
ATOM 1298 C C . ASN A 1 170 ? 0.780 -15.108 -10.142 1.00 91.44 170 ASN A C 1
ATOM 1300 O O . ASN A 1 170 ? 0.493 -14.300 -11.030 1.00 91.44 170 ASN A O 1
ATOM 1304 N N . ILE A 1 171 ? 1.313 -14.732 -8.981 1.00 93.44 171 ILE A N 1
ATOM 1305 C CA . ILE A 1 171 ? 1.747 -13.372 -8.663 1.00 93.44 171 ILE A CA 1
ATOM 1306 C C . ILE A 1 171 ? 3.183 -13.461 -8.146 1.00 93.44 171 ILE A C 1
ATOM 1308 O O . ILE A 1 171 ? 3.409 -13.684 -6.960 1.00 93.44 171 ILE A O 1
ATOM 1312 N N . ARG A 1 172 ? 4.168 -13.314 -9.042 1.00 94.06 172 ARG A N 1
ATOM 1313 C CA . ARG A 1 172 ? 5.608 -13.359 -8.704 1.00 94.06 172 ARG A CA 1
ATOM 1314 C C . ARG A 1 172 ? 6.002 -14.609 -7.900 1.00 94.06 172 ARG A C 1
ATOM 1316 O O . ARG A 1 172 ? 6.713 -14.525 -6.902 1.00 94.06 172 ARG A O 1
ATOM 1323 N N . GLY A 1 173 ? 5.524 -15.776 -8.330 1.00 92.44 173 GLY A N 1
ATOM 1324 C CA . GLY A 1 173 ? 5.795 -17.062 -7.680 1.00 92.44 173 GLY A CA 1
ATOM 1325 C C . GLY A 1 173 ? 4.848 -17.408 -6.528 1.00 92.44 173 GLY A C 1
ATOM 1326 O O . GLY A 1 173 ? 4.943 -18.505 -5.991 1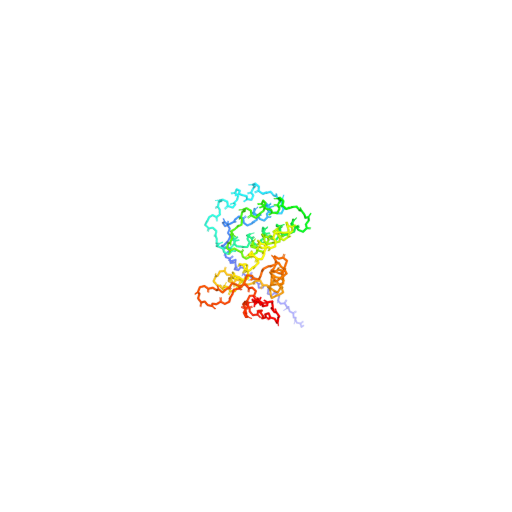.00 92.44 173 GLY A O 1
ATOM 1327 N N . PHE A 1 174 ? 3.932 -16.513 -6.146 1.00 94.56 174 PHE A N 1
ATOM 1328 C CA . PHE A 1 174 ? 2.816 -16.860 -5.272 1.00 94.56 174 PHE A CA 1
ATOM 1329 C C . PHE A 1 174 ? 1.659 -17.428 -6.098 1.00 94.56 174 PHE A C 1
ATOM 1331 O O . PHE A 1 174 ? 1.146 -16.754 -6.992 1.00 94.56 174 PHE A O 1
ATOM 1338 N N . GLU A 1 175 ? 1.227 -18.643 -5.767 1.00 93.94 175 GLU A N 1
ATOM 1339 C CA . GLU A 1 175 ? 0.125 -19.343 -6.432 1.00 93.94 175 GLU A CA 1
ATOM 1340 C C . GLU A 1 175 ? -1.058 -19.499 -5.462 1.00 93.94 175 GLU A C 1
ATOM 1342 O O . GLU A 1 175 ? -0.999 -20.304 -4.521 1.00 93.94 175 GLU A O 1
ATOM 1347 N N . PRO A 1 176 ? -2.146 -18.724 -5.638 1.00 87.94 176 PRO A N 1
ATOM 1348 C CA . PRO A 1 176 ? -3.307 -18.824 -4.767 1.00 87.94 176 PRO A CA 1
ATOM 1349 C C . PRO A 1 176 ? -3.974 -20.201 -4.860 1.00 87.94 176 PRO A C 1
ATOM 1351 O O . PRO A 1 176 ? -4.514 -20.563 -5.904 1.00 87.94 176 PRO A O 1
ATOM 1354 N N . LYS A 1 177 ? -4.008 -20.934 -3.738 1.00 86.31 177 LYS A N 1
ATOM 1355 C CA . LYS A 1 177 ? -4.607 -22.282 -3.644 1.00 86.31 177 LYS A CA 1
ATOM 1356 C C . LYS A 1 177 ? -6.138 -22.294 -3.626 1.00 86.31 177 LYS A C 1
ATOM 1358 O O . LYS A 1 177 ? -6.746 -23.325 -3.893 1.00 86.31 177 LYS A O 1
ATOM 1363 N N . LYS A 1 178 ? -6.768 -21.186 -3.229 1.00 82.75 178 LYS A N 1
ATOM 1364 C CA . LYS A 1 178 ? -8.227 -21.046 -3.106 1.00 82.75 178 LYS A CA 1
ATOM 1365 C C . LYS A 1 178 ? -8.652 -19.681 -3.624 1.00 82.75 178 LYS A C 1
ATOM 1367 O O . LYS A 1 178 ? -7.959 -18.695 -3.381 1.00 82.75 178 LYS A O 1
ATOM 1372 N N . ARG A 1 179 ? -9.791 -19.635 -4.319 1.00 78.94 179 ARG A N 1
ATOM 1373 C CA . ARG A 1 179 ? -10.381 -18.407 -4.866 1.00 78.94 179 ARG A CA 1
ATOM 1374 C C . ARG A 1 179 ? -11.880 -18.422 -4.712 1.00 78.94 179 ARG A C 1
ATOM 1376 O O . ARG A 1 179 ? -12.511 -19.475 -4.756 1.00 78.94 179 ARG A O 1
ATOM 1383 N N . LEU A 1 180 ? -12.430 -17.228 -4.581 1.00 76.12 180 LEU A N 1
ATOM 1384 C CA . LEU A 1 180 ? -13.860 -17.007 -4.666 1.00 76.12 180 LEU A CA 1
ATOM 1385 C C . LEU A 1 180 ? -14.213 -16.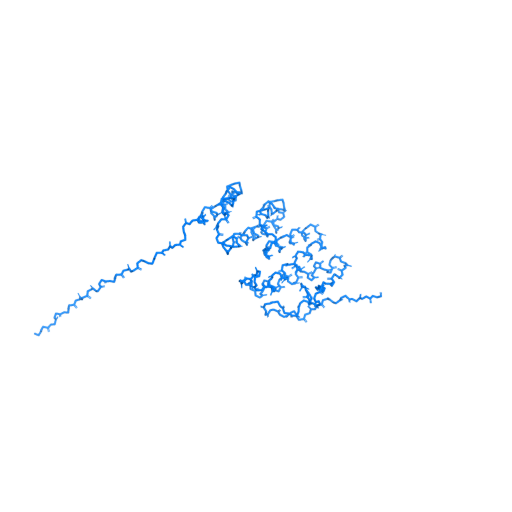841 -6.137 1.00 76.12 180 LEU A C 1
ATOM 1387 O O . LEU A 1 180 ? -13.712 -15.926 -6.790 1.00 76.12 180 LEU A O 1
ATOM 1391 N N . LEU A 1 181 ? -15.060 -17.725 -6.655 1.00 73.00 181 LEU A N 1
ATOM 1392 C CA . LEU A 1 181 ? -15.550 -17.630 -8.024 1.00 73.00 181 LEU A CA 1
ATOM 1393 C C . LEU A 1 181 ? -16.912 -16.925 -8.038 1.00 73.00 181 LEU A C 1
ATOM 1395 O O . LEU A 1 181 ? -17.775 -17.275 -7.230 1.00 73.00 181 LEU A O 1
ATOM 1399 N N . PRO A 1 182 ? -17.129 -15.944 -8.934 1.00 65.19 182 PRO A N 1
ATOM 1400 C CA . PRO A 1 182 ? -18.461 -15.432 -9.208 1.00 65.19 182 PRO A CA 1
ATOM 1401 C C . PRO A 1 182 ? -19.331 -16.542 -9.773 1.00 65.19 182 PRO A C 1
ATOM 1403 O O . PRO A 1 182 ? -19.068 -17.039 -10.864 1.00 65.19 182 PRO A O 1
ATOM 1406 N N . VAL A 1 183 ? -20.377 -16.901 -9.037 1.00 63.09 183 VAL A N 1
ATOM 1407 C CA . VAL A 1 183 ? -21.486 -17.688 -9.571 1.00 63.09 183 VAL A CA 1
ATOM 1408 C C . VAL A 1 183 ? -22.564 -16.687 -9.965 1.00 63.09 183 VAL A C 1
ATOM 1410 O O . VAL A 1 183 ? -23.032 -15.921 -9.123 1.00 63.09 183 VAL A O 1
ATOM 1413 N N . GLN A 1 184 ? -22.892 -16.631 -11.254 1.00 57.75 184 GLN A N 1
ATOM 1414 C CA . GLN A 1 184 ? -24.094 -15.940 -11.712 1.00 57.75 184 GLN A CA 1
ATOM 1415 C C . GLN A 1 184 ? -25.251 -16.927 -11.566 1.00 57.75 184 GLN A C 1
ATOM 1417 O O . GLN A 1 184 ? -25.155 -18.045 -12.072 1.00 57.75 184 GLN A O 1
ATOM 1422 N N . PHE A 1 185 ? -26.274 -16.536 -10.810 1.00 59.06 185 PHE A N 1
ATOM 1423 C CA . PHE A 1 185 ? -27.532 -17.270 -10.708 1.00 59.06 185 PHE A CA 1
ATOM 1424 C C . PHE A 1 185 ? -28.509 -16.761 -11.762 1.00 59.06 185 PHE A C 1
ATOM 1426 O O . PHE A 1 185 ? -28.507 -15.528 -11.997 1.00 59.06 185 PHE A O 1
#

Organism: NCBI:txid1003181

pLDDT: mean 85.09, std 16.22, range [42.03, 98.56]

InterPro domains:
  IPR011990 Tetratricopeptide-like helical domain superfamily [G3DSA:1.25.40.10] (13-166)
  IPR011990 Tetratricopeptide-like helical domain superfamily [SSF48452] (62-124)

Radius of gyration: 23.43 Å; chains: 1; bounding box: 100×43×42 Å

Secondary structure (DSSP, 8-state):
----------------------SS-HHHHHHHHHTT-HHHHHHHHHT-TTS-HHHHHHHHHHHHHHHHHHHHTT-HHHHHHHHHTS-TTSHHHHHHHHHHHHHTT-HHHHHHHHHHHHHHHH-TTT-SSPPPHHHHHHHHHHHHHHHHHTTS----B-TTS-B-GGG-S-BTTB--S--PPPPP-

Foldseek 3Di:
DDDDDDDDDDDDDPPDDDPPDDDLCVVQLVVCLVVVVLVSNVVSLVVRPVPDPVVLLVSLLSLLVVLQVCLVVVVLVSSVSSLVSHDLLHLSSLQSQLSSCVSVLVLVSSLVSLQVSLQQQQDCVSCVPHDDLVVSVVSLVSNQVSCVSVVHNPFDQDPVRAGTRNRHCDRPNRGDPDHDDDDDD